Protein AF-A0A9C8HZ16-F1 (afdb_monomer_lite)

pLDDT: mean 93.54, std 5.43, range [61.5, 98.75]

Structure (mmCIF, N/CA/C/O backbone):
data_AF-A0A9C8HZ16-F1
#
_entry.id   AF-A0A9C8HZ16-F1
#
loop_
_atom_site.group_PDB
_atom_site.id
_atom_site.type_symbol
_atom_site.label_atom_id
_atom_site.label_alt_id
_atom_site.label_comp_id
_atom_site.label_asym_id
_atom_site.label_entity_id
_atom_site.label_seq_id
_atom_site.pdbx_PDB_ins_code
_atom_site.Cartn_x
_atom_site.Cartn_y
_atom_site.Cartn_z
_atom_site.occupancy
_atom_site.B_iso_or_equiv
_atom_site.auth_seq_id
_atom_site.auth_comp_id
_atom_site.auth_asym_id
_atom_site.auth_atom_id
_atom_site.pdbx_PDB_model_num
ATOM 1 N N . MET A 1 1 ? -1.186 -24.139 20.613 1.00 67.38 1 MET A N 1
ATOM 2 C CA . MET A 1 1 ? -1.989 -24.343 19.382 1.00 67.38 1 MET A CA 1
ATOM 3 C C . MET A 1 1 ? -2.450 -23.036 18.719 1.00 67.38 1 MET A C 1
ATOM 5 O O . MET A 1 1 ? -2.099 -22.824 17.569 1.00 67.38 1 MET A O 1
ATOM 9 N N . LYS A 1 2 ? -3.156 -22.120 19.411 1.00 81.44 2 LYS A N 1
ATOM 10 C CA . LYS A 1 2 ? -3.674 -20.864 18.806 1.00 81.44 2 LYS A CA 1
ATOM 11 C C . LYS A 1 2 ? -2.600 -19.937 18.205 1.00 81.44 2 LYS A C 1
ATOM 13 O O . LYS A 1 2 ? -2.821 -19.368 17.145 1.00 81.44 2 LYS A O 1
ATOM 18 N N . ILE A 1 3 ? -1.439 -19.808 18.854 1.00 84.88 3 ILE A N 1
ATOM 19 C CA . ILE A 1 3 ? -0.322 -18.979 18.355 1.00 84.88 3 ILE A CA 1
ATOM 20 C C . ILE A 1 3 ? 0.262 -19.560 17.062 1.00 84.88 3 ILE A C 1
ATOM 22 O O . ILE A 1 3 ? 0.444 -18.833 16.094 1.00 84.88 3 ILE A O 1
ATOM 26 N N . PHE A 1 4 ? 0.497 -20.873 17.029 1.00 85.56 4 PHE A N 1
ATOM 27 C CA . PHE A 1 4 ? 1.044 -21.562 15.859 1.00 85.56 4 PHE A CA 1
ATOM 28 C C . PHE A 1 4 ? 0.125 -21.436 14.635 1.00 85.56 4 PHE A C 1
ATOM 30 O O . PHE A 1 4 ? 0.579 -21.045 13.564 1.00 85.56 4 PHE A O 1
ATOM 37 N N . LEU A 1 5 ? -1.183 -21.662 14.816 1.00 89.44 5 LEU A N 1
ATOM 38 C CA . LEU A 1 5 ? -2.181 -21.475 13.756 1.00 89.44 5 LEU A CA 1
ATOM 39 C C . LEU A 1 5 ? -2.217 -20.030 13.241 1.00 89.44 5 LEU A C 1
ATOM 41 O O . LEU A 1 5 ? -2.334 -19.811 12.039 1.00 89.44 5 LEU A O 1
ATOM 45 N N . ARG A 1 6 ? -2.071 -19.043 14.135 1.00 91.25 6 ARG A N 1
ATOM 46 C CA . ARG A 1 6 ? -2.022 -17.627 13.751 1.00 91.25 6 ARG A CA 1
ATOM 47 C C . ARG A 1 6 ? -0.793 -17.308 12.905 1.00 91.25 6 ARG A C 1
ATOM 49 O O . ARG A 1 6 ? -0.931 -16.662 11.876 1.00 91.25 6 ARG A O 1
ATOM 56 N N . ILE A 1 7 ? 0.386 -17.781 13.311 1.00 93.38 7 ILE A N 1
ATOM 57 C CA . ILE A 1 7 ? 1.629 -17.579 12.552 1.00 93.38 7 ILE A CA 1
ATOM 58 C C . ILE A 1 7 ? 1.494 -18.189 11.156 1.00 93.38 7 ILE A C 1
ATOM 60 O O . ILE A 1 7 ? 1.768 -17.512 10.171 1.00 93.38 7 ILE A O 1
ATOM 64 N N . PHE A 1 8 ? 1.014 -19.431 11.061 1.00 95.31 8 PHE A N 1
ATOM 65 C CA . PHE A 1 8 ? 0.814 -20.093 9.773 1.00 95.31 8 PHE A CA 1
ATOM 66 C C . PHE A 1 8 ? -0.183 -19.338 8.882 1.00 95.31 8 PHE A C 1
ATOM 68 O O . PHE A 1 8 ? 0.098 -19.091 7.712 1.00 95.31 8 PHE A O 1
ATOM 75 N N . SER A 1 9 ? -1.313 -18.900 9.446 1.00 96.38 9 SER A N 1
ATOM 76 C CA . SER A 1 9 ? -2.299 -18.085 8.729 1.00 96.38 9 SER A CA 1
ATOM 77 C C . SER A 1 9 ? -1.698 -16.773 8.220 1.00 96.38 9 SER A C 1
ATOM 79 O O . SER A 1 9 ? -1.911 -16.406 7.070 1.00 96.38 9 SER A O 1
ATOM 81 N N . ASN A 1 10 ? -0.931 -16.066 9.050 1.00 97.56 10 ASN A N 1
ATOM 82 C CA . ASN A 1 10 ? -0.332 -14.784 8.678 1.00 97.56 10 ASN A CA 1
ATOM 83 C C . ASN A 1 10 ? 0.763 -14.950 7.619 1.00 97.56 10 ASN A C 1
ATOM 85 O O . ASN A 1 10 ? 0.868 -14.119 6.719 1.00 97.56 10 ASN A O 1
ATOM 89 N N . LEU A 1 11 ? 1.537 -16.038 7.686 1.00 98.00 11 LEU A N 1
ATOM 90 C CA . LEU A 1 11 ? 2.470 -16.418 6.628 1.00 98.00 11 LEU A CA 1
ATOM 91 C C . LEU A 1 11 ? 1.725 -16.647 5.313 1.00 98.00 11 LEU A C 1
ATOM 93 O O . LEU A 1 11 ? 2.071 -16.026 4.315 1.00 98.00 11 LEU A O 1
ATOM 97 N N . ALA A 1 12 ? 0.673 -17.469 5.315 1.00 98.25 12 ALA A N 1
ATOM 98 C CA . ALA A 1 12 ? -0.116 -17.740 4.116 1.00 98.25 12 ALA A CA 1
ATOM 99 C C . ALA A 1 12 ? -0.708 -16.456 3.510 1.00 98.25 12 ALA A C 1
ATOM 101 O O . ALA A 1 12 ? -0.647 -16.266 2.299 1.00 98.25 12 ALA A O 1
ATOM 102 N N . LEU A 1 13 ? -1.213 -15.544 4.345 1.00 98.44 13 LEU A N 1
ATOM 103 C CA . LEU A 1 13 ? -1.738 -14.249 3.909 1.00 98.44 13 LEU A CA 1
ATOM 104 C C . LEU A 1 13 ? -0.651 -13.334 3.318 1.00 98.44 13 LEU A C 1
ATOM 106 O O . LEU A 1 13 ? -0.881 -12.716 2.281 1.00 98.44 13 LEU A O 1
ATOM 110 N N . ALA A 1 14 ? 0.534 -13.262 3.932 1.00 98.44 14 ALA A N 1
ATOM 111 C CA . ALA A 1 14 ? 1.659 -12.485 3.403 1.00 98.44 14 ALA A CA 1
ATOM 112 C C . ALA A 1 14 ? 2.169 -13.048 2.063 1.00 98.44 14 ALA A C 1
ATOM 114 O O . ALA A 1 14 ? 2.401 -12.296 1.117 1.00 98.44 14 ALA A O 1
ATOM 115 N N . LEU A 1 15 ? 2.279 -14.377 1.950 1.00 98.44 15 LEU A N 1
ATOM 116 C CA . LEU A 1 15 ? 2.627 -15.051 0.696 1.00 98.44 15 LEU A CA 1
ATOM 117 C C . LEU A 1 15 ? 1.571 -14.783 -0.386 1.00 98.44 15 LEU A C 1
ATOM 119 O O . LEU A 1 15 ? 1.924 -14.414 -1.503 1.00 98.44 15 LEU A O 1
ATOM 123 N N . ALA A 1 16 ? 0.282 -14.912 -0.051 1.00 98.38 16 ALA A N 1
ATOM 124 C CA . ALA A 1 16 ? -0.819 -14.639 -0.972 1.00 98.38 16 ALA A CA 1
ATOM 125 C C . ALA A 1 16 ? -0.792 -13.189 -1.474 1.00 98.38 16 ALA A C 1
ATOM 127 O O . ALA A 1 16 ? -0.890 -12.962 -2.674 1.00 98.38 16 ALA A O 1
ATOM 128 N N . SER A 1 17 ? -0.580 -12.222 -0.578 1.00 98.44 17 SER A N 1
ATOM 129 C CA . SER A 1 17 ? -0.394 -10.810 -0.926 1.00 98.44 17 SER A CA 1
ATOM 130 C C . SER A 1 17 ? 0.761 -10.620 -1.917 1.00 98.44 17 SER A C 1
ATOM 132 O O . SER A 1 17 ? 0.589 -9.965 -2.941 1.00 98.44 17 SER A O 1
ATOM 134 N N . GLY A 1 18 ? 1.931 -11.208 -1.642 1.00 98.06 18 GLY A N 1
ATOM 135 C CA . GLY A 1 18 ? 3.111 -11.099 -2.509 1.00 98.06 18 GLY A CA 1
ATOM 136 C C . GLY A 1 18 ? 2.882 -11.691 -3.901 1.00 98.06 18 GLY A C 1
ATOM 137 O O . GLY A 1 18 ? 3.248 -11.082 -4.904 1.00 98.06 18 GLY A O 1
ATOM 138 N N . LEU A 1 19 ? 2.209 -12.842 -3.970 1.00 97.75 19 LEU A N 1
ATOM 139 C CA . LEU A 1 19 ? 1.822 -13.459 -5.237 1.00 97.75 19 LEU A CA 1
ATOM 140 C C . LEU A 1 19 ? 0.799 -12.601 -5.989 1.00 97.75 19 LEU A C 1
ATOM 142 O O . LEU A 1 19 ? 0.964 -12.383 -7.181 1.00 97.75 19 LEU A O 1
ATOM 146 N N . MET A 1 20 ? -0.225 -12.067 -5.318 1.00 97.69 20 MET A N 1
ATOM 147 C CA . MET A 1 20 ? -1.212 -11.183 -5.954 1.00 97.69 20 MET A CA 1
ATOM 148 C C . MET A 1 20 ? -0.560 -9.946 -6.576 1.00 97.69 20 MET A C 1
ATOM 150 O O . MET A 1 20 ? -0.975 -9.544 -7.661 1.00 97.69 20 MET A O 1
ATOM 154 N N . PHE A 1 21 ? 0.469 -9.373 -5.934 1.00 97.00 21 PHE A N 1
ATOM 155 C CA . PHE A 1 21 ? 1.276 -8.335 -6.575 1.00 97.00 21 PHE A CA 1
ATOM 156 C C . PHE A 1 21 ? 1.888 -8.855 -7.869 1.00 97.00 21 PHE A C 1
ATOM 158 O O . PHE A 1 21 ? 1.582 -8.300 -8.913 1.00 97.00 21 PHE A O 1
ATOM 165 N N . GLU A 1 22 ? 2.663 -9.940 -7.831 1.00 95.75 22 GLU A N 1
ATOM 166 C CA . GLU A 1 22 ? 3.330 -10.484 -9.023 1.00 95.75 22 GLU A CA 1
ATOM 167 C C . GLU A 1 22 ? 2.358 -10.792 -10.173 1.00 95.75 22 GLU A C 1
ATOM 169 O O . GLU A 1 22 ? 2.592 -10.404 -11.316 1.00 95.75 22 GLU A O 1
ATOM 174 N N . TYR A 1 23 ? 1.220 -11.427 -9.882 1.00 95.56 23 TYR A N 1
ATOM 175 C CA . TYR A 1 23 ? 0.218 -11.754 -10.900 1.00 95.56 23 TYR A CA 1
ATOM 176 C C . TYR A 1 23 ? -0.431 -10.514 -11.535 1.00 95.56 23 TYR A C 1
ATOM 178 O O . TYR A 1 23 ? -0.946 -10.603 -12.653 1.00 95.56 23 TYR A O 1
ATOM 186 N N . ALA A 1 24 ? -0.389 -9.354 -10.872 1.00 95.19 24 ALA A N 1
ATOM 187 C CA . ALA A 1 24 ? -0.857 -8.102 -11.455 1.00 95.19 24 ALA A CA 1
ATOM 188 C C . ALA A 1 24 ? 0.085 -7.553 -12.544 1.00 95.19 24 ALA A C 1
ATOM 190 O O . ALA A 1 24 ? -0.360 -6.762 -13.377 1.00 95.19 24 ALA A O 1
ATOM 191 N N . PHE A 1 25 ? 1.354 -7.977 -12.571 1.00 92.62 25 PHE A N 1
ATOM 192 C CA . PHE A 1 25 ? 2.357 -7.531 -13.541 1.00 92.62 25 PHE A CA 1
ATOM 193 C C . PHE A 1 25 ? 2.507 -8.498 -14.728 1.00 92.62 25 PHE A C 1
ATOM 195 O O . PHE A 1 25 ? 1.907 -9.574 -14.801 1.00 92.62 25 PHE A O 1
ATOM 202 N N . VAL A 1 26 ? 3.297 -8.076 -15.718 1.00 84.38 26 VAL A N 1
ATOM 203 C CA . VAL A 1 26 ? 3.713 -8.902 -16.863 1.00 84.38 26 VAL A CA 1
ATOM 204 C C . VAL A 1 26 ? 4.549 -10.086 -16.353 1.00 84.38 26 VAL A C 1
ATOM 206 O O . VAL A 1 26 ? 5.406 -9.864 -15.501 1.00 84.38 26 VAL A O 1
ATOM 209 N N . PRO A 1 27 ? 4.353 -11.316 -16.875 1.00 83.19 27 PRO A N 1
ATOM 210 C CA . PRO A 1 27 ? 3.553 -11.675 -18.056 1.00 83.19 27 PRO A CA 1
ATOM 211 C C . PRO A 1 27 ? 2.066 -11.956 -17.797 1.00 83.19 27 PRO A C 1
ATOM 213 O O . PRO A 1 27 ? 1.300 -12.018 -18.754 1.00 83.19 27 PRO A O 1
ATOM 216 N N . ASN A 1 28 ? 1.644 -12.102 -16.541 1.00 85.31 28 ASN A N 1
ATOM 217 C CA . ASN A 1 28 ? 0.292 -12.551 -16.195 1.00 85.31 28 ASN A CA 1
ATOM 218 C C . ASN A 1 28 ? -0.793 -11.512 -16.520 1.00 85.31 28 ASN A C 1
ATOM 220 O O . ASN A 1 28 ? -1.888 -11.877 -16.946 1.00 85.31 28 ASN A O 1
ATOM 224 N N . LYS A 1 29 ? -0.485 -10.217 -16.340 1.00 84.81 29 LYS A N 1
ATOM 225 C CA . LYS A 1 29 ? -1.353 -9.071 -16.686 1.00 84.81 29 LYS A CA 1
ATOM 226 C C . LYS A 1 29 ? -2.740 -9.107 -16.025 1.00 84.81 29 LYS A C 1
ATOM 228 O O . LYS A 1 29 ? -3.693 -8.494 -16.518 1.00 84.81 29 LYS A O 1
ATOM 233 N N . LEU A 1 30 ? -2.873 -9.778 -14.879 1.00 92.31 30 LEU A N 1
ATOM 234 C CA . LEU A 1 30 ? -4.116 -9.849 -14.107 1.00 92.31 30 LEU A CA 1
ATOM 235 C C . LEU A 1 30 ? -4.251 -8.599 -13.227 1.00 92.31 30 LEU A C 1
ATOM 237 O O . LEU A 1 30 ? -4.286 -8.671 -12.000 1.00 92.31 30 LEU A O 1
ATOM 241 N N . PHE A 1 31 ? -4.311 -7.435 -13.883 1.00 92.44 31 PHE A N 1
ATOM 242 C CA . PHE A 1 31 ? -4.220 -6.105 -13.271 1.00 92.44 31 PHE A CA 1
ATOM 243 C C . PHE A 1 31 ? -5.176 -5.906 -12.088 1.00 92.44 31 PHE A C 1
ATOM 245 O O . PHE A 1 31 ? -4.860 -5.178 -11.154 1.00 92.44 31 PHE A O 1
ATOM 252 N N . PHE A 1 32 ? -6.339 -6.568 -12.099 1.00 93.31 32 PHE A N 1
ATOM 253 C CA . PHE A 1 32 ? -7.332 -6.467 -11.034 1.00 93.31 32 PHE A CA 1
ATOM 254 C C . PHE A 1 32 ? -6.773 -6.875 -9.666 1.00 93.31 32 PHE A C 1
ATOM 256 O O . PHE A 1 32 ? -7.210 -6.319 -8.660 1.00 93.31 32 PHE A O 1
ATOM 263 N N . PHE A 1 33 ? -5.786 -7.780 -9.604 1.00 96.31 33 PHE A N 1
ATOM 264 C CA . PHE A 1 33 ? -5.179 -8.191 -8.339 1.00 96.31 33 PHE A CA 1
ATOM 265 C C . PHE A 1 33 ? -4.526 -7.034 -7.587 1.00 96.31 33 PHE A C 1
ATOM 267 O O . PHE A 1 33 ? -4.541 -7.053 -6.358 1.00 96.31 33 PHE A O 1
ATOM 274 N N . ILE A 1 34 ? -4.043 -5.989 -8.272 1.00 96.88 34 ILE A N 1
ATOM 275 C CA . ILE A 1 34 ? -3.400 -4.848 -7.605 1.00 96.88 34 ILE A CA 1
ATOM 276 C C . ILE A 1 34 ? -4.352 -4.114 -6.649 1.00 96.88 34 ILE A C 1
ATOM 278 O O . ILE A 1 34 ? -3.925 -3.566 -5.634 1.00 96.88 34 ILE A O 1
ATOM 282 N N . PHE A 1 35 ? -5.661 -4.161 -6.919 1.00 97.25 35 PHE A N 1
ATOM 283 C CA . PHE A 1 35 ? -6.694 -3.554 -6.077 1.00 97.25 35 PHE A CA 1
ATOM 284 C C . PHE A 1 35 ? -7.032 -4.380 -4.828 1.00 97.25 35 PHE A C 1
ATOM 286 O O . PHE A 1 35 ? -7.722 -3.879 -3.941 1.00 97.25 35 PHE A O 1
ATOM 293 N N . PHE A 1 36 ? -6.535 -5.616 -4.740 1.00 96.69 36 PHE A N 1
ATOM 294 C CA . PHE A 1 36 ? -6.764 -6.526 -3.614 1.00 96.69 36 PHE A CA 1
ATOM 295 C C . PHE A 1 36 ? -5.470 -6.995 -2.941 1.00 96.69 36 PHE A C 1
ATOM 297 O O . PHE A 1 36 ? -5.534 -7.568 -1.855 1.00 96.69 36 PHE A O 1
ATOM 304 N N . ALA A 1 37 ? -4.308 -6.772 -3.557 1.00 97.62 37 ALA A N 1
ATOM 305 C CA . ALA A 1 37 ? -3.043 -7.358 -3.137 1.00 97.62 37 ALA A CA 1
ATOM 306 C C . ALA A 1 37 ? -2.642 -6.980 -1.704 1.00 97.62 37 ALA A C 1
ATOM 308 O O . ALA A 1 37 ? -2.135 -7.833 -0.993 1.00 97.62 37 ALA A O 1
ATOM 309 N N . PHE A 1 38 ? -2.939 -5.770 -1.215 1.00 98.31 38 PHE A N 1
ATOM 310 C CA . PHE A 1 38 ? -2.645 -5.408 0.182 1.00 98.31 38 PHE A CA 1
ATOM 311 C C . PHE A 1 38 ? -3.620 -6.013 1.193 1.00 98.31 38 PHE A C 1
ATOM 313 O O . PHE A 1 38 ? -3.297 -6.071 2.380 1.00 98.31 38 PHE A O 1
ATOM 320 N N . VAL A 1 39 ? -4.819 -6.428 0.774 1.00 98.19 39 VAL A N 1
ATOM 321 C CA . VAL A 1 39 ? -5.881 -6.854 1.697 1.00 98.19 39 VAL A CA 1
ATOM 322 C C . VAL A 1 39 ? -5.445 -8.058 2.549 1.00 98.19 39 VAL A C 1
ATOM 324 O O . VAL A 1 39 ? -5.569 -7.962 3.773 1.00 98.19 39 VAL A O 1
ATOM 327 N N . PRO A 1 40 ? -4.867 -9.145 1.991 1.00 98.31 40 PRO A N 1
ATOM 328 C CA . PRO A 1 40 ? -4.346 -10.244 2.802 1.00 98.31 40 PRO A CA 1
ATOM 329 C C . PRO A 1 40 ? -3.248 -9.798 3.775 1.00 98.31 40 PRO A C 1
ATOM 331 O O . PRO A 1 40 ? -3.285 -10.183 4.942 1.00 98.31 40 PRO A O 1
ATOM 334 N N . LEU A 1 41 ? -2.313 -8.937 3.350 1.00 98.56 41 LEU A N 1
ATOM 335 C CA . LEU A 1 41 ? -1.264 -8.416 4.233 1.00 98.56 41 LEU A CA 1
ATOM 336 C C . LEU A 1 41 ? -1.853 -7.613 5.403 1.00 98.56 41 LEU A C 1
ATOM 338 O O . LEU A 1 41 ? -1.414 -7.786 6.538 1.00 98.56 41 LEU A O 1
ATOM 342 N N . LEU A 1 42 ? -2.867 -6.777 5.161 1.00 98.00 42 LEU A N 1
ATOM 343 C CA . LEU A 1 42 ? -3.551 -6.022 6.216 1.00 98.00 42 LEU A CA 1
ATOM 344 C C . LEU A 1 42 ? -4.174 -6.958 7.267 1.00 98.00 42 LEU A C 1
ATOM 346 O O . LEU A 1 42 ? -4.009 -6.718 8.466 1.00 98.00 42 LEU A O 1
ATOM 350 N N . PHE A 1 43 ? -4.791 -8.066 6.838 1.00 97.94 43 PHE A N 1
ATOM 351 C CA . PHE A 1 43 ? -5.267 -9.127 7.737 1.00 97.94 43 PHE A CA 1
ATOM 352 C C . PHE A 1 43 ? -4.135 -9.900 8.431 1.00 97.94 43 PHE A C 1
ATOM 354 O O . PHE A 1 43 ? -4.287 -10.316 9.576 1.00 97.94 43 PHE A O 1
ATOM 361 N N . ALA A 1 44 ? -2.982 -10.084 7.786 1.00 97.81 44 ALA A N 1
ATOM 362 C CA . ALA A 1 44 ? -1.838 -10.753 8.408 1.00 97.81 44 ALA A CA 1
ATOM 363 C C . ALA A 1 44 ? -1.269 -9.934 9.578 1.00 97.81 44 ALA A C 1
ATOM 365 O O . ALA A 1 44 ? -0.800 -10.489 10.573 1.00 97.81 44 ALA A O 1
ATOM 366 N N . ILE A 1 45 ? -1.304 -8.601 9.469 1.00 97.44 45 ILE A N 1
ATOM 367 C CA . ILE A 1 45 ? -0.672 -7.709 10.445 1.00 97.44 45 ILE A CA 1
ATOM 368 C C . ILE A 1 45 ? -1.636 -7.156 11.500 1.00 97.44 45 ILE A C 1
ATOM 370 O O . ILE A 1 45 ? -1.166 -6.725 12.549 1.00 97.44 45 ILE A O 1
ATOM 374 N N . GLU A 1 46 ? -2.959 -7.164 11.295 1.00 94.06 46 GLU A N 1
ATOM 375 C CA . GLU A 1 46 ? -3.937 -6.434 12.136 1.00 94.06 46 GLU A CA 1
ATOM 376 C C . GLU A 1 46 ? -3.823 -6.661 13.655 1.00 94.06 46 GLU A C 1
ATOM 378 O O . GLU A 1 46 ? -4.118 -5.762 14.443 1.00 94.06 46 GLU A O 1
ATOM 383 N N . LYS A 1 47 ? -3.372 -7.843 14.083 1.00 93.31 47 LYS A N 1
ATOM 384 C CA . LYS A 1 47 ? -3.236 -8.238 15.497 1.00 93.31 47 LYS A CA 1
ATOM 385 C C . LYS A 1 47 ? -1.783 -8.429 15.929 1.00 93.31 47 LYS A C 1
ATOM 387 O O . LYS A 1 47 ? -1.514 -8.926 17.022 1.00 93.31 47 LYS A O 1
ATOM 392 N N . GLU A 1 48 ? -0.843 -8.046 15.077 1.00 95.50 48 GLU A N 1
ATOM 393 C CA . GLU A 1 48 ? 0.583 -8.247 15.289 1.00 95.50 48 GLU A CA 1
ATOM 394 C C . GLU A 1 48 ? 1.261 -7.017 15.899 1.00 95.50 48 GLU A C 1
ATOM 396 O O . GLU A 1 48 ? 0.769 -5.883 15.821 1.00 95.50 48 GLU A O 1
ATOM 401 N N . LYS A 1 49 ? 2.415 -7.247 16.534 1.00 96.44 49 LYS A N 1
ATOM 402 C CA . LYS A 1 49 ? 3.306 -6.171 16.988 1.00 96.44 49 LYS A CA 1
ATOM 403 C C . LYS A 1 49 ? 3.992 -5.521 15.773 1.00 96.44 49 LYS A C 1
ATOM 405 O O . LYS A 1 49 ? 4.163 -6.201 14.761 1.00 96.44 49 LYS A O 1
ATOM 410 N N . PRO A 1 50 ? 4.448 -4.256 15.861 1.00 97.50 50 PRO A N 1
ATOM 411 C CA . PRO A 1 50 ? 5.078 -3.567 14.730 1.00 97.50 50 PRO A CA 1
ATOM 412 C C . PRO A 1 50 ? 6.245 -4.332 14.091 1.00 97.50 50 PRO A C 1
ATOM 414 O O . PRO A 1 50 ? 6.327 -4.399 12.870 1.00 97.50 50 PRO A O 1
ATOM 417 N N . LEU A 1 51 ? 7.096 -4.984 14.892 1.00 97.25 51 LEU A N 1
ATOM 418 C CA . LEU A 1 51 ? 8.225 -5.765 14.375 1.00 97.25 51 LEU A CA 1
ATOM 419 C C . LEU A 1 51 ? 7.789 -7.065 13.672 1.00 97.25 51 LEU A C 1
ATOM 421 O O . LEU A 1 51 ? 8.357 -7.440 12.652 1.00 97.25 51 LEU A O 1
ATOM 425 N N . SER A 1 52 ? 6.745 -7.733 14.165 1.00 97.50 52 SER A N 1
ATOM 426 C CA . SER A 1 52 ? 6.160 -8.886 13.467 1.00 97.50 52 SER A CA 1
ATOM 427 C C . SER A 1 52 ? 5.525 -8.460 12.142 1.00 97.50 52 SER A C 1
ATOM 429 O O . SER A 1 52 ? 5.660 -9.145 11.135 1.00 97.50 52 SER A O 1
ATOM 431 N N . ALA A 1 53 ? 4.861 -7.303 12.116 1.00 98.25 53 ALA A N 1
ATOM 432 C CA . ALA A 1 53 ? 4.297 -6.755 10.889 1.00 98.25 53 ALA A CA 1
ATOM 433 C C . ALA A 1 53 ? 5.364 -6.335 9.881 1.00 98.25 53 ALA A C 1
ATOM 435 O O . ALA A 1 53 ? 5.169 -6.567 8.691 1.00 98.25 53 ALA A O 1
ATOM 436 N N . PHE A 1 54 ? 6.500 -5.805 10.349 1.00 98.69 54 PHE A N 1
ATOM 437 C CA . PHE A 1 54 ? 7.670 -5.599 9.501 1.00 98.69 54 PHE A CA 1
ATOM 438 C C . PHE A 1 54 ? 8.056 -6.887 8.781 1.00 98.69 54 PHE A C 1
ATOM 440 O O . PHE A 1 54 ? 8.212 -6.876 7.566 1.00 98.69 54 PHE A O 1
ATOM 447 N N . PHE A 1 55 ? 8.151 -8.002 9.507 1.00 98.62 55 PHE A N 1
ATOM 448 C CA . PHE A 1 55 ? 8.505 -9.287 8.913 1.00 98.62 55 PHE A CA 1
ATOM 449 C C . PHE A 1 55 ? 7.491 -9.746 7.854 1.00 98.62 55 PHE A C 1
ATOM 451 O O . PHE A 1 55 ? 7.895 -10.105 6.752 1.00 98.62 55 PHE A O 1
ATOM 458 N N . TYR A 1 56 ? 6.183 -9.692 8.132 1.00 98.69 56 TYR A N 1
ATOM 459 C CA . TYR A 1 56 ? 5.162 -10.094 7.150 1.00 98.69 56 TYR A CA 1
ATOM 460 C C . TYR A 1 56 ? 5.109 -9.164 5.927 1.00 98.69 56 TYR A C 1
ATOM 462 O O . TYR A 1 56 ? 4.928 -9.631 4.801 1.00 98.69 56 TYR A O 1
ATOM 470 N N . GLY A 1 57 ? 5.310 -7.857 6.124 1.00 98.62 57 GLY A N 1
ATOM 471 C CA . GLY A 1 57 ? 5.435 -6.898 5.026 1.00 98.62 57 GLY A CA 1
ATOM 472 C C . GLY A 1 57 ? 6.686 -7.148 4.190 1.00 98.62 57 GLY A C 1
ATOM 473 O O . GLY A 1 57 ? 6.613 -7.204 2.967 1.00 98.62 57 GLY A O 1
ATOM 474 N N . TRP A 1 58 ? 7.824 -7.379 4.840 1.00 98.69 58 TRP A N 1
ATOM 475 C CA . TRP A 1 58 ? 9.072 -7.713 4.165 1.00 98.69 58 TRP A CA 1
ATOM 476 C C . TRP A 1 58 ? 8.942 -9.017 3.374 1.00 98.69 58 TRP A C 1
ATOM 478 O O . TRP A 1 58 ? 9.322 -9.054 2.211 1.00 98.69 58 TRP A O 1
ATOM 488 N N . LEU A 1 59 ? 8.323 -10.052 3.948 1.00 98.75 59 LEU A N 1
ATOM 489 C CA . LEU A 1 59 ? 8.062 -11.316 3.258 1.00 98.75 59 LEU A CA 1
ATOM 490 C C . LEU A 1 59 ? 7.171 -11.113 2.026 1.00 98.75 59 LEU A C 1
ATOM 492 O O . LEU A 1 59 ? 7.457 -11.667 0.970 1.00 98.75 59 LEU A O 1
ATOM 496 N N . THR A 1 60 ? 6.130 -10.285 2.140 1.00 98.69 60 THR A N 1
ATOM 497 C CA . THR A 1 60 ? 5.267 -9.909 1.008 1.00 98.69 60 THR A CA 1
ATOM 498 C C . THR A 1 60 ? 6.084 -9.278 -0.120 1.00 98.69 60 THR A C 1
ATOM 500 O O . THR A 1 60 ? 5.988 -9.709 -1.267 1.00 98.69 60 THR A O 1
ATOM 503 N N . GLY A 1 61 ? 6.916 -8.283 0.211 1.00 97.94 61 GLY A N 1
ATOM 504 C CA . GLY A 1 61 ? 7.792 -7.625 -0.757 1.00 97.94 61 GLY A CA 1
ATOM 505 C C . GLY A 1 61 ? 8.820 -8.584 -1.357 1.00 97.94 61 GLY A C 1
ATOM 506 O O . GLY A 1 61 ? 9.041 -8.565 -2.561 1.00 97.94 61 GLY A O 1
ATOM 507 N N . PHE A 1 62 ? 9.412 -9.461 -0.547 1.00 98.25 62 PHE A N 1
ATOM 508 C CA . PHE A 1 62 ? 10.371 -10.468 -0.997 1.00 98.25 62 PHE A CA 1
ATOM 509 C C . PHE A 1 62 ? 9.745 -11.423 -2.017 1.00 98.25 62 PHE A C 1
ATOM 511 O O . PHE A 1 62 ? 10.314 -11.623 -3.086 1.00 98.25 62 PHE A O 1
ATOM 518 N N . VAL A 1 63 ? 8.561 -11.966 -1.713 1.00 98.31 63 VAL A N 1
ATOM 519 C CA . VAL A 1 63 ? 7.816 -12.850 -2.621 1.00 98.31 63 VAL A CA 1
ATOM 520 C C . VAL A 1 63 ? 7.473 -12.132 -3.914 1.00 98.31 63 VAL A C 1
ATOM 522 O O . VAL A 1 63 ? 7.659 -12.703 -4.976 1.00 98.31 63 VAL A O 1
ATOM 525 N N . PHE A 1 64 ? 7.013 -10.885 -3.851 1.00 97.56 64 PHE A N 1
ATOM 526 C CA . PHE A 1 64 ? 6.743 -10.122 -5.063 1.00 97.56 64 PHE A CA 1
ATOM 527 C C . PHE A 1 64 ? 8.021 -9.940 -5.900 1.00 97.56 64 PHE A C 1
ATOM 529 O O . PHE A 1 64 ? 8.091 -10.361 -7.053 1.00 97.56 64 PHE A O 1
ATOM 536 N N . PHE A 1 65 ? 9.070 -9.363 -5.313 1.00 96.25 65 PHE A N 1
ATOM 537 C CA . PHE A 1 65 ? 10.243 -8.947 -6.073 1.00 96.25 65 PHE A CA 1
ATOM 538 C C . PHE A 1 65 ? 11.141 -10.096 -6.535 1.00 96.25 65 PHE A C 1
ATOM 540 O O . PHE A 1 65 ? 11.829 -9.927 -7.541 1.00 96.25 65 PHE A O 1
ATOM 547 N N . ILE A 1 66 ? 11.146 -11.255 -5.863 1.00 96.31 66 ILE A N 1
ATOM 548 C CA . ILE A 1 66 ? 11.942 -12.402 -6.326 1.00 96.31 66 ILE A CA 1
ATOM 549 C C . ILE A 1 66 ? 11.454 -12.926 -7.679 1.00 96.31 66 ILE A C 1
ATOM 551 O O . ILE A 1 66 ? 12.279 -13.296 -8.512 1.00 96.31 66 ILE A O 1
ATOM 555 N N . PHE A 1 67 ? 10.140 -12.908 -7.917 1.00 95.38 67 PHE A N 1
ATOM 556 C CA . PHE A 1 67 ? 9.562 -13.265 -9.211 1.00 95.38 67 PHE A CA 1
ATOM 557 C C . PHE A 1 67 ? 9.664 -12.093 -10.188 1.00 95.38 67 PHE A C 1
ATOM 559 O O . PHE A 1 67 ? 10.222 -12.256 -11.274 1.00 95.38 67 PHE A O 1
ATOM 566 N N . HIS A 1 68 ? 9.267 -10.893 -9.755 1.00 94.75 68 HIS A N 1
ATOM 567 C CA . HIS A 1 68 ? 9.239 -9.704 -10.606 1.00 94.75 68 HIS A CA 1
ATOM 568 C C . HIS A 1 68 ? 10.606 -9.356 -11.220 1.00 94.75 68 HIS A C 1
ATOM 570 O O . HIS A 1 68 ? 10.699 -8.902 -12.361 1.00 94.75 68 HIS A O 1
ATOM 576 N N . TYR A 1 69 ? 11.692 -9.579 -10.473 1.00 94.25 69 TYR A N 1
ATOM 577 C CA . TYR A 1 69 ? 13.063 -9.303 -10.909 1.00 94.25 69 TYR A CA 1
ATOM 578 C C . TYR A 1 69 ? 13.858 -10.543 -11.299 1.00 94.25 69 TYR A C 1
ATOM 580 O O . TYR A 1 69 ? 15.055 -10.433 -11.565 1.00 94.25 69 TYR A O 1
ATOM 588 N N . TYR A 1 70 ? 13.217 -11.709 -11.405 1.00 93.88 70 TYR A N 1
ATOM 589 C CA . TYR A 1 70 ? 13.898 -12.939 -11.804 1.00 93.88 70 TYR A CA 1
ATOM 590 C C . TYR A 1 70 ? 14.638 -12.789 -13.142 1.00 93.88 70 TYR A C 1
ATOM 592 O O . TYR A 1 70 ? 15.763 -13.264 -13.293 1.00 93.88 70 TYR A O 1
ATOM 600 N N . TRP A 1 71 ? 14.060 -12.057 -14.096 1.00 93.38 71 TRP A N 1
ATOM 601 C CA . TRP A 1 71 ? 14.656 -11.836 -15.417 1.00 93.38 71 TRP A CA 1
ATOM 602 C C . TRP A 1 71 ? 16.021 -11.121 -15.364 1.00 93.38 71 TRP A C 1
ATOM 604 O O . TRP A 1 71 ? 16.886 -11.397 -16.199 1.00 93.38 71 TRP A O 1
ATOM 614 N N . LEU A 1 72 ? 16.270 -10.280 -14.349 1.00 93.94 72 LEU A N 1
ATOM 615 C CA . LEU A 1 72 ? 17.546 -9.570 -14.169 1.00 93.94 72 LEU A CA 1
ATOM 616 C C . LEU A 1 72 ? 18.714 -10.515 -13.869 1.00 93.94 72 LEU A C 1
ATOM 618 O O . LEU A 1 72 ? 19.874 -10.129 -14.017 1.00 93.94 72 LEU A O 1
ATOM 622 N N . THR A 1 73 ? 18.439 -11.762 -13.476 1.00 95.56 73 THR A N 1
ATOM 623 C CA . THR A 1 73 ? 19.489 -12.754 -13.203 1.00 95.56 73 THR A CA 1
ATOM 624 C C . THR A 1 73 ? 20.305 -13.087 -14.447 1.00 95.56 73 THR A C 1
ATOM 626 O O . THR A 1 73 ? 21.486 -13.403 -14.320 1.00 95.56 73 THR A O 1
ATOM 629 N N . THR A 1 74 ? 19.715 -12.941 -15.637 1.00 95.75 74 THR A N 1
ATOM 630 C CA . THR A 1 74 ? 20.400 -13.147 -16.922 1.00 95.75 74 THR A CA 1
ATOM 631 C C . THR A 1 74 ? 21.420 -12.050 -17.239 1.00 95.75 74 THR A C 1
ATOM 633 O O . THR A 1 74 ? 22.343 -12.289 -18.010 1.00 95.75 74 THR A O 1
ATOM 636 N N . ILE A 1 75 ? 21.288 -10.871 -16.619 1.00 94.56 75 ILE A N 1
ATOM 637 C CA . ILE A 1 75 ? 22.127 -9.693 -16.880 1.00 94.56 75 ILE A CA 1
ATOM 638 C C . ILE A 1 75 ? 23.138 -9.481 -15.748 1.00 94.56 75 ILE A C 1
ATOM 640 O O . ILE A 1 75 ? 24.324 -9.285 -15.997 1.00 94.56 75 ILE A O 1
ATOM 644 N N . TRP A 1 76 ? 22.680 -9.515 -14.493 1.00 93.19 76 TRP A N 1
ATOM 645 C CA . TRP A 1 76 ? 23.482 -9.143 -13.315 1.00 93.19 76 TRP A CA 1
ATOM 646 C C . TRP A 1 76 ? 23.848 -10.328 -12.413 1.00 93.19 76 TRP A C 1
ATOM 648 O O . TRP A 1 76 ? 24.590 -10.173 -11.442 1.00 93.19 76 TRP A O 1
ATOM 658 N N . GLY A 1 77 ? 23.348 -11.525 -12.727 1.00 95.81 77 GLY A N 1
ATOM 659 C CA . GLY A 1 77 ? 23.586 -12.737 -11.951 1.00 95.81 77 GLY A CA 1
ATOM 660 C C . GLY A 1 77 ? 22.729 -12.844 -10.684 1.00 95.81 77 GLY A C 1
ATOM 661 O O . GLY A 1 77 ? 22.255 -11.866 -10.105 1.00 95.81 77 GLY A O 1
ATOM 662 N N . MET A 1 78 ? 22.549 -14.081 -10.215 1.00 95.25 78 MET A N 1
ATOM 663 C CA . MET A 1 78 ? 21.653 -14.409 -9.097 1.00 95.25 78 MET A CA 1
ATOM 664 C C . MET A 1 78 ? 22.015 -13.697 -7.785 1.00 95.25 78 MET A C 1
ATOM 666 O O . MET A 1 78 ? 21.126 -13.242 -7.069 1.00 95.25 78 MET A O 1
ATOM 670 N N . LYS A 1 79 ? 23.313 -13.576 -7.466 1.00 95.44 79 LYS A N 1
ATOM 671 C CA . LYS A 1 79 ? 23.771 -12.949 -6.213 1.00 95.44 79 LYS A CA 1
ATOM 672 C C . LYS A 1 79 ? 23.346 -11.483 -6.122 1.00 95.44 79 LYS A C 1
ATOM 674 O O . LYS A 1 79 ? 22.856 -11.062 -5.079 1.00 95.44 79 LYS A O 1
ATOM 679 N N . PHE A 1 80 ? 23.506 -10.726 -7.208 1.00 93.94 80 PHE A N 1
ATOM 680 C CA . PHE A 1 80 ? 23.145 -9.311 -7.240 1.00 93.94 80 PHE A CA 1
ATOM 681 C C . PHE A 1 80 ? 21.631 -9.120 -7.125 1.00 93.94 80 PHE A C 1
ATOM 683 O O . PHE A 1 80 ? 21.169 -8.333 -6.302 1.00 93.94 80 PHE A O 1
ATOM 690 N N . VAL A 1 81 ? 20.852 -9.896 -7.887 1.00 94.50 81 VAL A N 1
ATOM 691 C CA . VAL A 1 81 ? 19.383 -9.838 -7.834 1.00 94.50 81 VAL A CA 1
ATOM 692 C C . VAL A 1 81 ? 18.860 -10.199 -6.447 1.00 94.50 81 VAL A C 1
ATOM 694 O O . VAL A 1 81 ? 17.967 -9.524 -5.947 1.00 94.50 81 VAL A O 1
ATOM 697 N N . LEU A 1 82 ? 19.437 -11.203 -5.781 1.00 96.06 82 LEU A N 1
ATOM 698 C CA . LEU A 1 82 ? 19.031 -11.550 -4.420 1.00 96.06 82 LEU A CA 1
ATOM 699 C C . LEU A 1 82 ? 19.266 -10.385 -3.448 1.00 96.06 82 LEU A C 1
ATOM 701 O O . LEU A 1 82 ? 18.370 -10.054 -2.679 1.00 96.06 82 LEU A O 1
ATOM 705 N N . ILE A 1 83 ? 20.429 -9.728 -3.508 1.00 95.12 83 ILE A N 1
ATOM 706 C CA . ILE A 1 83 ? 20.721 -8.547 -2.678 1.00 95.12 83 ILE A CA 1
ATOM 707 C C . ILE A 1 83 ? 19.716 -7.424 -2.969 1.00 95.12 83 ILE A C 1
ATOM 709 O O . ILE A 1 83 ? 19.165 -6.840 -2.035 1.00 95.12 83 ILE A O 1
ATOM 713 N N . LEU A 1 84 ? 19.433 -7.163 -4.248 1.00 93.38 84 LEU A N 1
ATOM 714 C CA . LEU A 1 84 ? 18.458 -6.163 -4.679 1.00 93.38 84 LEU A CA 1
ATOM 715 C C . LEU A 1 84 ? 17.059 -6.458 -4.121 1.00 93.38 84 LEU A C 1
ATOM 717 O O . LEU A 1 84 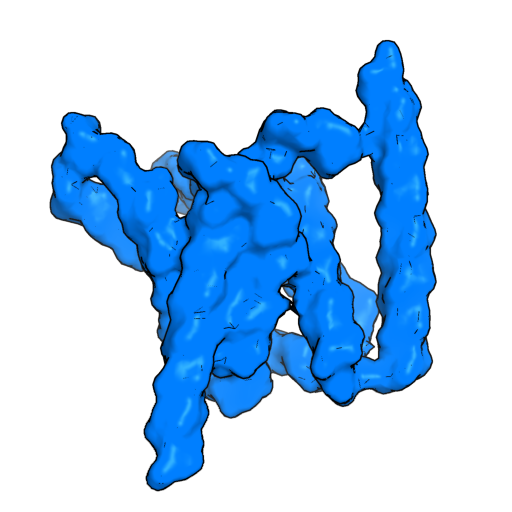? 16.428 -5.576 -3.547 1.00 93.38 84 LEU A O 1
ATOM 721 N N . VAL A 1 85 ? 16.583 -7.698 -4.239 1.00 95.62 85 VAL A N 1
ATOM 722 C CA . VAL A 1 85 ? 15.273 -8.131 -3.729 1.00 95.62 85 VAL A CA 1
ATOM 723 C C . VAL A 1 85 ? 15.203 -7.990 -2.210 1.00 95.62 85 VAL A C 1
ATOM 725 O O . VAL A 1 85 ? 14.239 -7.423 -1.699 1.00 95.62 85 VAL A O 1
ATOM 728 N N . LEU A 1 86 ? 16.230 -8.452 -1.486 1.00 95.69 86 LEU A N 1
ATOM 729 C CA . LEU A 1 86 ? 16.302 -8.336 -0.027 1.00 95.69 86 LEU A CA 1
ATOM 730 C C . LEU A 1 86 ? 16.238 -6.872 0.422 1.00 95.69 86 LEU A C 1
ATOM 732 O O . LEU A 1 86 ? 15.536 -6.570 1.386 1.00 95.69 86 LEU A O 1
ATOM 736 N N . TYR A 1 87 ? 16.928 -5.979 -0.293 1.00 93.31 87 TYR A N 1
ATOM 737 C CA . TYR A 1 87 ? 16.924 -4.537 -0.056 1.00 93.31 87 TYR A CA 1
ATOM 738 C C . TYR A 1 87 ? 15.561 -3.897 -0.360 1.00 93.31 87 TYR A C 1
ATOM 740 O O . TYR A 1 87 ? 14.993 -3.219 0.494 1.00 93.31 87 TYR A O 1
ATOM 748 N N . ILE A 1 88 ? 14.993 -4.132 -1.545 1.00 93.81 88 ILE A N 1
ATOM 749 C CA . ILE A 1 88 ? 13.732 -3.504 -1.966 1.00 93.81 88 ILE A CA 1
ATOM 750 C C . ILE A 1 88 ? 12.547 -4.016 -1.125 1.00 93.81 88 ILE A C 1
ATOM 752 O O . ILE A 1 88 ? 11.636 -3.255 -0.792 1.00 93.81 88 ILE A O 1
ATOM 756 N N . ALA A 1 89 ? 12.574 -5.276 -0.689 1.00 96.38 89 ALA A N 1
ATOM 757 C CA . ALA A 1 89 ? 11.566 -5.831 0.211 1.00 96.38 89 ALA A CA 1
ATOM 758 C C . ALA A 1 89 ? 11.488 -5.094 1.564 1.00 96.38 89 ALA A C 1
ATOM 760 O O . ALA A 1 89 ? 10.420 -5.056 2.183 1.00 96.38 89 ALA A O 1
ATOM 761 N N . VAL A 1 90 ? 12.573 -4.444 2.016 1.00 96.19 90 VAL A N 1
ATOM 762 C CA . VAL A 1 90 ? 12.574 -3.638 3.254 1.00 96.19 90 VAL A CA 1
ATOM 763 C C . VAL A 1 90 ? 11.543 -2.518 3.189 1.00 96.19 90 VAL A C 1
ATOM 765 O O . VAL A 1 90 ? 10.898 -2.257 4.199 1.00 96.19 90 VAL A O 1
ATOM 768 N N . TYR A 1 91 ? 11.306 -1.910 2.024 1.00 95.38 91 TYR A N 1
ATOM 769 C CA . TYR A 1 91 ? 10.304 -0.849 1.881 1.00 95.38 91 TYR A CA 1
ATOM 770 C C . TYR A 1 91 ? 8.891 -1.337 2.236 1.00 95.38 91 TYR A C 1
ATOM 772 O O . TYR A 1 91 ? 8.162 -0.645 2.948 1.00 95.38 91 TYR A O 1
ATOM 780 N N . TYR A 1 92 ? 8.527 -2.559 1.830 1.00 97.81 92 TYR A N 1
ATOM 781 C CA . TYR A 1 92 ? 7.248 -3.174 2.203 1.00 97.81 92 TYR A CA 1
ATOM 782 C C . TYR A 1 92 ? 7.202 -3.525 3.697 1.00 97.81 92 TYR A C 1
ATOM 784 O O . TYR A 1 92 ? 6.171 -3.335 4.345 1.00 97.81 92 TYR A O 1
ATOM 792 N N . GLY A 1 93 ? 8.321 -3.984 4.268 1.00 98.31 93 GLY A N 1
ATOM 793 C CA . GLY A 1 93 ? 8.440 -4.222 5.708 1.00 98.31 93 GLY A CA 1
ATOM 794 C C . GLY A 1 93 ? 8.260 -2.947 6.532 1.00 98.31 93 GLY A C 1
ATOM 795 O O . GLY A 1 93 ? 7.444 -2.907 7.452 1.00 98.31 93 GLY A O 1
ATOM 796 N N . VAL A 1 94 ? 8.965 -1.870 6.175 1.00 98.19 94 VAL A N 1
ATOM 797 C CA . VAL A 1 94 ? 8.838 -0.556 6.823 1.00 98.19 94 VAL A CA 1
ATOM 798 C C . VAL A 1 94 ? 7.409 -0.038 6.697 1.00 98.19 94 VAL A C 1
ATOM 800 O O . VAL A 1 94 ? 6.838 0.422 7.685 1.00 98.19 94 VAL A O 1
ATOM 803 N N . PHE A 1 95 ? 6.789 -0.168 5.524 1.00 98.38 95 PHE A N 1
ATOM 804 C CA . PHE A 1 95 ? 5.401 0.239 5.342 1.00 98.38 95 PHE A CA 1
ATOM 805 C C . PHE A 1 95 ? 4.441 -0.537 6.256 1.00 98.38 95 PHE A C 1
ATOM 807 O O . PHE A 1 95 ? 3.637 0.075 6.960 1.00 98.38 95 PHE A O 1
ATOM 814 N N . ALA A 1 96 ? 4.559 -1.866 6.333 1.00 98.56 96 ALA A N 1
ATOM 815 C CA . ALA A 1 96 ? 3.737 -2.687 7.224 1.00 98.56 96 ALA A CA 1
ATOM 816 C C . ALA A 1 96 ? 3.962 -2.369 8.714 1.00 98.56 96 ALA A C 1
ATOM 818 O O . ALA A 1 96 ? 3.013 -2.353 9.505 1.00 98.56 96 ALA A O 1
ATOM 819 N N . LEU A 1 97 ? 5.199 -2.050 9.100 1.00 98.56 97 LEU A N 1
ATOM 820 C CA . LEU A 1 97 ? 5.523 -1.553 10.436 1.00 98.56 97 LEU A CA 1
ATOM 821 C C . LEU A 1 97 ? 4.791 -0.236 10.724 1.00 98.56 97 LEU A C 1
ATOM 823 O O . LEU A 1 97 ? 4.139 -0.116 11.765 1.00 98.56 97 LEU A O 1
ATOM 827 N N . ILE A 1 98 ? 4.836 0.725 9.796 1.00 98.19 98 ILE A N 1
ATOM 828 C CA . ILE A 1 98 ? 4.152 2.018 9.933 1.00 98.19 98 ILE A CA 1
ATOM 829 C C . ILE A 1 98 ? 2.634 1.821 10.021 1.00 98.19 98 ILE A C 1
ATOM 831 O O . ILE A 1 98 ? 1.998 2.406 10.896 1.00 98.19 98 ILE A O 1
ATOM 835 N N . LEU A 1 99 ? 2.045 0.946 9.198 1.00 97.56 99 LEU A N 1
ATOM 836 C CA . LEU A 1 99 ? 0.620 0.598 9.278 1.00 97.56 99 LEU A CA 1
ATOM 837 C C . LEU A 1 99 ? 0.219 0.126 10.683 1.00 97.56 99 LEU A C 1
ATOM 839 O O . LEU A 1 99 ? -0.859 0.473 11.178 1.00 97.56 99 LEU A O 1
ATOM 843 N N . ARG A 1 100 ? 1.090 -0.633 11.358 1.00 97.12 100 ARG A N 1
ATOM 844 C CA . ARG A 1 100 ? 0.868 -1.045 12.750 1.00 97.12 100 ARG A CA 1
ATOM 845 C C . ARG A 1 100 ? 1.080 0.052 13.764 1.00 97.12 100 ARG A C 1
ATOM 847 O O . ARG A 1 100 ? 0.270 0.147 14.681 1.00 97.12 100 ARG A O 1
ATOM 854 N N . MET A 1 101 ? 2.099 0.889 13.607 1.00 97.00 101 MET A N 1
ATOM 855 C CA . MET A 1 101 ? 2.287 2.053 14.479 1.00 97.00 101 MET A CA 1
A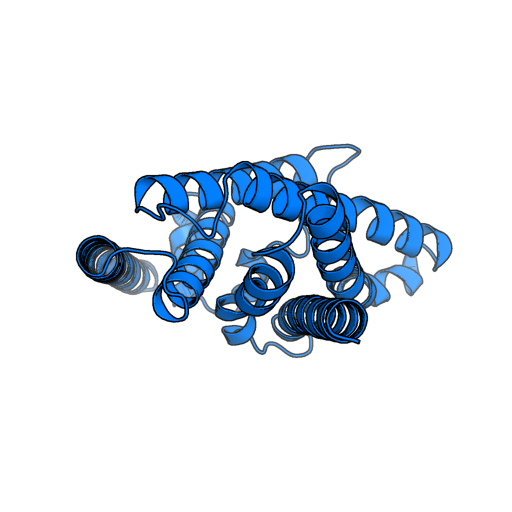TOM 856 C C . MET A 1 101 ? 1.091 3.005 14.405 1.00 97.00 101 MET A C 1
ATOM 858 O O . MET A 1 101 ? 0.626 3.504 15.426 1.00 97.00 101 MET A O 1
ATOM 862 N N . LEU A 1 102 ? 0.530 3.181 13.208 1.00 95.88 102 LEU A N 1
ATOM 863 C CA . LEU A 1 102 ? -0.689 3.949 12.981 1.00 95.88 102 LEU A CA 1
ATOM 864 C C . LEU A 1 102 ? -1.954 3.207 13.419 1.00 95.88 102 LEU A C 1
ATOM 866 O O . LEU A 1 102 ? -3.033 3.788 13.355 1.00 95.88 102 LEU A O 1
ATOM 870 N N . LYS A 1 103 ? -1.861 1.946 13.853 1.00 94.19 103 LYS A N 1
ATOM 871 C CA . LYS A 1 103 ? -2.994 1.089 14.222 1.00 94.19 103 LYS A CA 1
ATOM 872 C C . LYS A 1 103 ? -4.061 1.037 13.130 1.00 94.19 103 LYS A C 1
ATOM 874 O O . LYS A 1 103 ? -5.201 1.432 13.353 1.00 94.19 103 LYS A O 1
ATOM 879 N N . VAL A 1 104 ? -3.695 0.627 11.915 1.00 91.88 104 VAL A N 1
ATOM 880 C CA . VAL A 1 104 ? -4.585 0.619 10.730 1.00 91.88 104 VAL A CA 1
ATOM 881 C C . VAL A 1 104 ? -5.947 -0.067 10.946 1.00 91.88 104 VAL A C 1
ATOM 883 O O . VAL A 1 104 ? -6.895 0.226 10.234 1.00 91.88 104 VAL A O 1
ATOM 886 N N . ASN A 1 105 ? -6.077 -0.935 11.949 1.00 91.12 105 ASN A N 1
ATOM 887 C CA . ASN A 1 105 ? -7.304 -1.643 12.320 1.00 91.12 105 ASN A CA 1
ATOM 888 C C . ASN A 1 105 ? -8.161 -0.932 13.396 1.00 91.12 105 ASN A C 1
ATOM 890 O O . ASN A 1 105 ? -9.165 -1.489 13.826 1.00 91.12 105 ASN A O 1
ATOM 894 N N . GLU A 1 106 ? -7.774 0.255 13.862 1.00 90.00 106 GLU A N 1
ATOM 895 C CA . GLU A 1 106 ? -8.492 1.022 14.890 1.00 90.00 106 GLU A CA 1
ATOM 896 C C . GLU A 1 106 ? -8.800 2.436 14.389 1.00 90.00 106 GLU A C 1
ATOM 898 O O . GLU A 1 106 ? -7.956 3.059 13.739 1.00 90.00 106 GLU A O 1
ATOM 903 N N . ASN A 1 107 ? -9.974 2.981 14.729 1.00 86.31 107 ASN A N 1
ATOM 904 C CA . ASN A 1 107 ? -10.360 4.375 14.449 1.00 86.31 107 ASN A CA 1
ATOM 905 C C . ASN A 1 107 ? -10.085 4.807 12.997 1.00 86.31 107 ASN A C 1
ATOM 907 O O . ASN A 1 107 ? -9.539 5.884 12.732 1.00 86.31 107 ASN A O 1
ATOM 911 N N . VAL A 1 108 ? -10.406 3.934 12.039 1.00 90.25 108 VAL A N 1
ATOM 912 C CA . VAL A 1 108 ? -10.187 4.229 10.622 1.00 90.25 108 VAL A CA 1
ATOM 913 C C . VAL A 1 108 ? -11.111 5.363 10.194 1.00 90.25 108 VAL A C 1
ATOM 915 O O . VAL A 1 108 ? -12.313 5.355 10.449 1.00 90.25 108 VAL A O 1
ATOM 918 N N . SER A 1 109 ? -10.524 6.355 9.536 1.00 92.75 109 SER A N 1
ATOM 919 C CA . SER A 1 109 ? -11.201 7.541 9.022 1.00 92.75 109 SER A CA 1
ATOM 920 C C . SER A 1 109 ? -10.629 7.903 7.655 1.00 92.75 109 SER A C 1
ATOM 922 O O . SER A 1 109 ? -9.533 7.462 7.303 1.00 92.75 109 SER A O 1
ATOM 924 N N . LEU A 1 110 ? -11.331 8.759 6.908 1.00 92.81 110 LEU A N 1
ATOM 925 C CA . LEU A 1 110 ? -10.843 9.293 5.631 1.00 92.81 110 LEU A CA 1
ATOM 926 C C . LEU A 1 110 ? -9.448 9.917 5.754 1.00 92.81 110 LEU A C 1
ATOM 928 O O . LEU A 1 110 ? -8.574 9.631 4.943 1.00 92.81 110 LEU A O 1
ATOM 932 N N . LYS A 1 111 ? -9.216 10.708 6.811 1.00 94.81 111 LYS A N 1
ATOM 933 C CA . LYS A 1 111 ? -7.911 11.328 7.077 1.00 94.81 111 LYS A CA 1
ATOM 934 C C . LYS A 1 111 ? -6.814 10.273 7.214 1.00 94.81 111 LYS A C 1
ATOM 936 O O . LYS A 1 111 ? -5.743 10.428 6.645 1.00 94.81 111 LYS A O 1
ATOM 941 N N . LYS A 1 112 ? -7.094 9.185 7.934 1.00 95.38 112 LYS A N 1
ATOM 942 C CA . LYS A 1 112 ? -6.137 8.095 8.144 1.00 95.38 112 LYS A CA 1
ATOM 943 C C . LYS A 1 112 ? -5.832 7.334 6.855 1.00 95.38 112 LYS A C 1
ATOM 945 O O . LYS A 1 112 ? -4.667 7.056 6.598 1.00 95.38 112 LYS A O 1
ATOM 950 N N . ILE A 1 113 ? -6.853 7.032 6.048 1.00 96.50 113 ILE A N 1
ATOM 951 C CA . ILE A 1 113 ? -6.679 6.402 4.728 1.00 96.50 113 ILE A CA 1
ATOM 952 C C . ILE A 1 113 ? -5.797 7.288 3.846 1.00 96.50 113 ILE A C 1
ATOM 954 O O . ILE A 1 113 ? -4.802 6.806 3.312 1.00 96.50 113 ILE A O 1
ATOM 958 N N . PHE A 1 114 ? -6.106 8.587 3.773 1.00 97.25 114 PHE A N 1
ATOM 959 C CA . PHE A 1 114 ? -5.311 9.560 3.030 1.00 97.25 114 PHE A CA 1
ATOM 960 C C . PHE A 1 114 ? -3.851 9.566 3.503 1.00 97.25 114 PHE A C 1
ATOM 962 O O . PHE A 1 114 ? -2.951 9.386 2.692 1.00 97.25 114 PHE A O 1
ATOM 969 N N . THR A 1 115 ? -3.610 9.672 4.816 1.00 97.88 115 THR A N 1
ATOM 970 C CA . THR A 1 115 ? -2.257 9.639 5.394 1.00 97.88 115 THR A CA 1
ATOM 971 C C . THR A 1 115 ? -1.499 8.364 5.026 1.00 97.88 115 THR A C 1
ATOM 973 O O . THR A 1 115 ? -0.339 8.444 4.634 1.00 97.88 115 THR A O 1
ATOM 976 N N . ILE A 1 116 ? -2.135 7.193 5.119 1.00 98.06 116 ILE A N 1
ATOM 977 C CA . ILE A 1 116 ? -1.503 5.917 4.760 1.00 98.06 116 ILE A CA 1
ATOM 978 C C . ILE A 1 116 ? -1.129 5.891 3.272 1.00 98.06 116 ILE A C 1
ATOM 980 O O . ILE A 1 116 ? -0.016 5.490 2.933 1.00 98.06 116 ILE A O 1
ATOM 984 N N . CYS A 1 117 ? -2.025 6.347 2.394 1.00 98.25 117 CYS A N 1
ATOM 985 C CA . CYS A 1 117 ? -1.764 6.397 0.957 1.00 98.25 117 CYS A CA 1
ATOM 986 C C . CYS A 1 117 ? -0.624 7.370 0.621 1.00 98.25 117 CYS A C 1
ATOM 988 O O . CYS A 1 117 ? 0.245 7.048 -0.186 1.00 98.25 117 CYS A O 1
ATOM 990 N N . THR A 1 118 ? -0.563 8.525 1.290 1.00 98.06 118 THR A N 1
ATOM 991 C CA . THR A 1 118 ? 0.547 9.478 1.149 1.00 98.06 118 THR A CA 1
ATOM 992 C C . THR A 1 118 ? 1.872 8.864 1.595 1.00 98.06 118 THR A C 1
ATOM 994 O O . THR A 1 118 ? 2.870 8.999 0.894 1.00 98.06 118 THR A O 1
ATOM 997 N N . ILE A 1 119 ? 1.895 8.155 2.729 1.00 98.19 119 ILE A N 1
ATOM 998 C CA . ILE A 1 119 ? 3.102 7.479 3.229 1.00 98.19 119 ILE A CA 1
ATOM 999 C C . ILE A 1 119 ? 3.605 6.441 2.222 1.00 98.19 119 ILE A C 1
ATOM 1001 O O . ILE A 1 119 ? 4.809 6.370 1.987 1.00 98.19 119 ILE A O 1
ATOM 1005 N N . TRP A 1 120 ? 2.707 5.662 1.611 1.00 98.00 120 TRP A N 1
ATOM 1006 C CA . TRP A 1 120 ? 3.087 4.702 0.572 1.00 98.00 120 TRP A CA 1
ATOM 1007 C C . TRP A 1 120 ? 3.763 5.381 -0.613 1.00 98.00 120 TRP A C 1
ATOM 1009 O O . TRP A 1 120 ? 4.848 4.978 -1.016 1.00 98.00 120 TRP A O 1
ATOM 1019 N N . VAL A 1 121 ? 3.149 6.443 -1.134 1.00 97.06 121 VAL A N 1
ATOM 1020 C CA . VAL A 1 121 ? 3.681 7.187 -2.279 1.00 97.06 121 VAL A CA 1
ATOM 1021 C C . VAL A 1 121 ? 5.030 7.831 -1.963 1.00 97.06 121 VAL A C 1
ATOM 1023 O O . VAL A 1 121 ? 5.942 7.757 -2.783 1.00 97.06 121 VAL A O 1
ATOM 1026 N N . ILE A 1 122 ? 5.200 8.401 -0.764 1.00 96.19 122 ILE A N 1
ATOM 1027 C CA . ILE A 1 122 ? 6.507 8.889 -0.298 1.00 96.19 122 ILE A CA 1
ATOM 1028 C C . ILE A 1 122 ? 7.515 7.734 -0.257 1.00 96.19 122 ILE A C 1
ATOM 1030 O O . ILE A 1 122 ? 8.654 7.903 -0.677 1.00 96.19 122 ILE A O 1
ATOM 1034 N N . GLY A 1 123 ? 7.103 6.550 0.203 1.00 95.12 123 GLY A N 1
ATOM 1035 C CA . GLY A 1 123 ? 7.930 5.344 0.195 1.00 95.12 123 GLY A CA 1
ATOM 1036 C C . GLY A 1 123 ? 8.347 4.907 -1.213 1.00 95.12 123 GLY A C 1
ATOM 1037 O O . GLY A 1 123 ? 9.520 4.611 -1.430 1.00 95.12 123 GLY A O 1
ATOM 1038 N N . GLU A 1 124 ? 7.426 4.910 -2.181 1.00 94.81 124 GLU A N 1
ATOM 1039 C CA . GLU A 1 124 ? 7.738 4.632 -3.589 1.00 94.81 124 GLU A CA 1
ATOM 1040 C C . GLU A 1 124 ? 8.698 5.668 -4.174 1.00 94.81 124 GLU A C 1
ATOM 1042 O O . GLU A 1 124 ? 9.644 5.296 -4.869 1.00 94.81 124 GLU A O 1
ATOM 1047 N N . TRP A 1 125 ? 8.492 6.948 -3.858 1.00 94.19 125 TRP A N 1
ATOM 1048 C CA . TRP A 1 125 ? 9.388 8.020 -4.272 1.00 94.19 125 TRP A CA 1
ATOM 1049 C C . TRP A 1 125 ? 10.787 7.826 -3.678 1.00 94.19 125 TRP A C 1
ATOM 1051 O O . TRP A 1 125 ? 11.759 7.787 -4.426 1.00 94.19 125 TRP A O 1
ATOM 1061 N N . LEU A 1 126 ? 10.908 7.597 -2.366 1.00 93.12 126 LEU A N 1
ATOM 1062 C CA . LEU A 1 126 ? 12.192 7.339 -1.704 1.00 93.12 126 LEU A CA 1
ATOM 1063 C C . LEU A 1 126 ? 12.906 6.124 -2.310 1.00 93.12 126 LEU A C 1
ATOM 1065 O O . LEU A 1 126 ? 14.090 6.204 -2.628 1.00 93.12 126 LEU A O 1
ATOM 1069 N N . ARG A 1 127 ? 12.182 5.025 -2.547 1.00 91.56 127 ARG A N 1
ATOM 1070 C CA . ARG A 1 127 ? 12.704 3.813 -3.199 1.00 91.56 127 ARG A CA 1
ATOM 1071 C C . ARG A 1 127 ? 13.252 4.078 -4.600 1.00 91.56 127 ARG A C 1
ATOM 1073 O O . ARG A 1 127 ? 14.220 3.447 -5.016 1.00 91.56 127 ARG A O 1
ATOM 1080 N N . GLY A 1 128 ? 12.640 5.012 -5.320 1.00 90.12 128 GLY A N 1
ATOM 1081 C CA . GLY A 1 128 ? 13.075 5.448 -6.642 1.00 90.12 128 GLY A CA 1
ATOM 1082 C C . GLY A 1 128 ? 14.299 6.368 -6.654 1.00 90.12 128 GLY A C 1
ATOM 1083 O O . GLY A 1 128 ? 14.810 6.611 -7.737 1.00 90.12 128 GLY A O 1
ATOM 1084 N N . HIS A 1 129 ? 14.777 6.867 -5.505 1.00 89.38 129 HIS A N 1
ATOM 1085 C CA . HIS A 1 129 ? 15.870 7.857 -5.444 1.00 89.38 129 HIS A CA 1
ATOM 1086 C C . HIS A 1 129 ? 17.035 7.453 -4.525 1.00 89.38 129 HIS A C 1
ATOM 1088 O O . HIS A 1 129 ? 18.180 7.831 -4.768 1.00 89.38 129 HIS A O 1
ATOM 1094 N N . ILE A 1 130 ? 16.775 6.694 -3.459 1.00 88.50 130 ILE A N 1
ATOM 1095 C CA . ILE A 1 130 ? 17.804 6.266 -2.506 1.00 88.50 130 ILE A CA 1
ATOM 1096 C C . ILE A 1 130 ? 18.713 5.203 -3.144 1.00 88.50 130 ILE A C 1
ATOM 1098 O O . ILE A 1 130 ? 18.233 4.281 -3.799 1.00 88.50 130 ILE A O 1
ATOM 1102 N N . LEU A 1 131 ? 20.028 5.309 -2.904 1.00 80.56 131 LEU A N 1
ATOM 1103 C CA . LEU A 1 131 ? 21.056 4.336 -3.323 1.00 80.56 131 LEU A CA 1
ATOM 1104 C C . LEU A 1 131 ? 21.029 4.007 -4.827 1.00 80.56 131 LEU A C 1
ATOM 1106 O O . LEU A 1 131 ? 21.147 2.853 -5.228 1.00 80.56 131 LEU A O 1
ATOM 1110 N N . GLY A 1 132 ? 20.864 5.035 -5.662 1.00 76.38 132 GLY A N 1
ATOM 1111 C CA . GLY A 1 132 ? 20.792 4.888 -7.118 1.00 76.38 132 GLY A CA 1
ATOM 1112 C C . GLY A 1 132 ? 19.381 4.636 -7.649 1.00 76.38 132 GLY A C 1
ATOM 1113 O O . GLY A 1 132 ? 19.177 4.815 -8.842 1.00 76.38 132 GLY A O 1
ATOM 1114 N N . GLY A 1 133 ? 18.416 4.327 -6.771 1.00 78.00 133 GLY A N 1
ATOM 1115 C CA . GLY A 1 133 ? 16.986 4.346 -7.063 1.00 78.00 133 GLY A CA 1
ATOM 1116 C C . GLY A 1 133 ? 16.496 3.234 -7.994 1.00 78.00 133 GLY A C 1
ATOM 1117 O O . GLY A 1 133 ? 16.990 3.055 -9.102 1.00 78.00 133 GLY A O 1
ATOM 1118 N N . TYR A 1 134 ? 15.461 2.496 -7.584 1.00 81.88 134 TYR A N 1
ATOM 1119 C CA . TYR A 1 134 ? 14.801 1.543 -8.483 1.00 81.88 134 TYR A CA 1
ATOM 1120 C C . TYR A 1 134 ? 13.287 1.570 -8.291 1.00 81.88 134 TYR A C 1
ATOM 1122 O O . TYR A 1 134 ? 12.743 0.962 -7.366 1.00 81.88 134 TYR A O 1
ATOM 1130 N N . SER A 1 135 ? 12.604 2.321 -9.159 1.00 82.12 135 SER A N 1
ATOM 1131 C CA . SER A 1 135 ? 11.159 2.589 -9.098 1.00 82.12 135 SER A CA 1
ATOM 1132 C C . SER A 1 135 ? 10.295 1.522 -9.780 1.00 82.12 135 SER A C 1
ATOM 1134 O O . SER A 1 135 ? 9.072 1.523 -9.598 1.00 82.12 135 SER A O 1
ATOM 1136 N N . THR A 1 136 ? 10.904 0.582 -10.513 1.00 84.00 136 THR A N 1
ATOM 1137 C CA . THR A 1 136 ? 10.211 -0.543 -11.162 1.00 84.00 136 THR A CA 1
ATOM 1138 C C . THR A 1 136 ? 9.352 -1.313 -10.149 1.00 84.00 136 THR A C 1
ATOM 1140 O O . THR A 1 136 ? 9.624 -1.307 -8.943 1.00 84.00 136 THR A O 1
ATOM 1143 N N . GLY A 1 137 ? 8.236 -1.889 -10.595 1.00 87.19 137 GLY A N 1
ATOM 1144 C CA . GLY A 1 137 ? 7.291 -2.586 -9.714 1.00 87.19 137 GLY A CA 1
ATOM 1145 C C . GLY A 1 137 ? 6.481 -1.672 -8.781 1.00 87.19 137 GLY A C 1
ATOM 1146 O O . GLY A 1 137 ? 6.015 -2.129 -7.740 1.00 87.19 137 GLY A O 1
ATOM 1147 N N . SER A 1 138 ? 6.341 -0.375 -9.094 1.00 93.25 138 SER A N 1
ATOM 1148 C CA . SER A 1 138 ? 5.337 0.482 -8.428 1.00 93.25 138 SER A CA 1
ATOM 1149 C C . SER A 1 138 ? 3.912 0.021 -8.749 1.00 93.25 138 SER A C 1
ATOM 1151 O O . SER A 1 138 ? 3.676 -0.579 -9.800 1.00 93.25 138 SER A O 1
ATOM 1153 N N . LEU A 1 139 ? 2.950 0.327 -7.874 1.00 95.75 139 LEU A N 1
ATOM 1154 C CA . LEU A 1 139 ? 1.562 -0.132 -8.046 1.00 95.75 139 LEU A CA 1
ATOM 1155 C C . LEU A 1 139 ? 0.951 0.328 -9.375 1.00 95.75 139 LEU A C 1
ATOM 1157 O O . LEU A 1 139 ? 0.246 -0.427 -10.040 1.00 95.75 139 LEU A O 1
ATOM 1161 N N . ALA A 1 140 ? 1.253 1.559 -9.779 1.00 94.81 140 ALA A N 1
ATOM 1162 C CA . ALA A 1 140 ? 0.774 2.136 -11.026 1.00 94.81 140 ALA A CA 1
ATOM 1163 C C . ALA A 1 140 ? 1.250 1.389 -12.278 1.00 94.81 140 ALA A C 1
ATOM 1165 O O . ALA A 1 140 ? 0.508 1.308 -13.256 1.00 94.81 140 ALA A O 1
ATOM 1166 N N . HIS A 1 141 ? 2.451 0.799 -12.253 1.00 93.38 141 HIS A N 1
ATOM 1167 C CA . HIS A 1 141 ? 2.968 0.043 -13.394 1.00 93.38 141 HIS A CA 1
ATOM 1168 C C . HIS A 1 141 ? 2.122 -1.203 -13.698 1.00 93.38 141 HIS A C 1
ATOM 1170 O O . HIS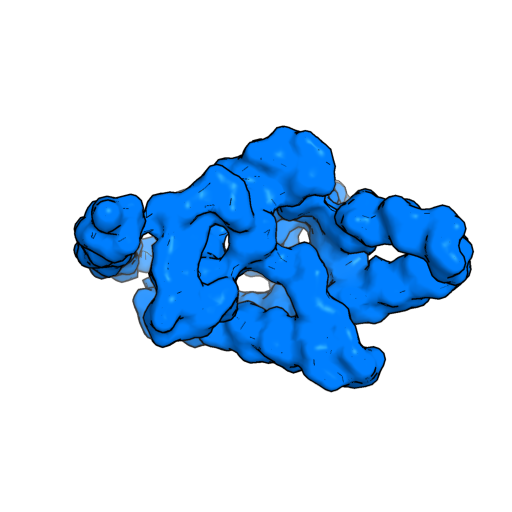 A 1 141 ? 2.113 -1.635 -14.843 1.00 93.38 141 HIS A O 1
ATOM 1176 N N . ALA A 1 142 ? 1.356 -1.747 -12.744 1.00 94.69 142 ALA A N 1
ATOM 1177 C CA . ALA A 1 142 ? 0.411 -2.836 -13.024 1.00 94.69 142 ALA A CA 1
ATOM 1178 C C . ALA A 1 142 ? -0.753 -2.401 -13.944 1.00 94.69 142 ALA A C 1
ATOM 1180 O O . ALA A 1 142 ? -1.434 -3.238 -14.534 1.00 94.69 142 ALA A O 1
ATOM 1181 N N . LEU A 1 143 ? -0.989 -1.091 -14.083 1.00 94.62 143 LEU A N 1
ATOM 1182 C CA . LEU A 1 143 ? -2.090 -0.507 -14.853 1.00 94.62 143 LEU A CA 1
ATOM 1183 C C . LEU A 1 143 ? -1.643 0.092 -16.197 1.00 94.62 143 LEU A C 1
ATOM 1185 O O . LEU A 1 143 ? -2.445 0.747 -16.857 1.00 94.62 143 LEU A O 1
ATOM 1189 N N . PHE A 1 144 ? -0.398 -0.137 -16.634 1.00 91.50 144 PHE A N 1
ATOM 1190 C CA . PHE A 1 144 ? 0.162 0.512 -17.830 1.00 91.50 144 PHE A CA 1
ATOM 1191 C C . PHE A 1 144 ? -0.617 0.225 -19.129 1.00 91.50 144 PHE A C 1
ATOM 1193 O O . PHE A 1 144 ? -0.723 1.099 -19.982 1.00 91.50 144 PHE A O 1
ATOM 1200 N N . GLU A 1 145 ? -1.230 -0.958 -19.266 1.00 91.31 145 GLU A N 1
ATOM 1201 C CA . GLU A 1 145 ? -2.082 -1.316 -20.420 1.00 91.31 145 GLU A CA 1
ATOM 1202 C C . GLU A 1 145 ? -3.557 -0.922 -20.232 1.00 91.31 145 GLU A C 1
ATOM 1204 O O . GLU A 1 145 ? -4.430 -1.382 -20.973 1.00 91.31 145 GLU A O 1
ATOM 1209 N N . LYS A 1 146 ? -3.875 -0.113 -19.214 1.00 93.00 146 LYS A N 1
ATOM 1210 C CA . LYS A 1 146 ? -5.236 0.346 -18.904 1.00 93.00 146 LYS A CA 1
ATOM 1211 C C . LYS A 1 146 ? -5.297 1.876 -18.948 1.00 93.00 146 LYS A C 1
ATOM 1213 O O . LYS A 1 146 ? -5.368 2.499 -17.889 1.00 93.00 146 LYS A O 1
ATOM 1218 N N . PRO A 1 147 ? -5.340 2.483 -20.155 1.00 90.19 147 PRO A N 1
ATOM 1219 C CA . PRO A 1 147 ? -5.316 3.935 -20.334 1.00 90.19 147 PRO A CA 1
ATOM 1220 C C . PRO A 1 147 ? -6.322 4.681 -19.453 1.00 90.19 147 PRO A C 1
ATOM 1222 O O . PRO A 1 147 ? -5.945 5.580 -18.715 1.00 90.19 147 PRO A O 1
ATOM 1225 N N . LEU A 1 148 ? -7.579 4.223 -19.412 1.00 89.94 148 LEU A N 1
ATOM 1226 C CA . LEU A 1 148 ? -8.629 4.848 -18.597 1.00 89.94 148 LEU A CA 1
ATOM 1227 C C . LEU A 1 148 ? -8.322 4.864 -17.088 1.00 89.94 148 LEU A C 1
ATOM 1229 O O . LEU A 1 148 ? -8.776 5.761 -16.382 1.00 89.94 148 LEU A O 1
ATOM 1233 N N . LEU A 1 149 ? -7.573 3.879 -16.581 1.00 90.56 149 LEU A N 1
ATOM 1234 C CA . LEU A 1 149 ? -7.208 3.795 -15.164 1.00 90.56 149 LEU A CA 1
ATOM 1235 C C . LEU A 1 149 ? -5.920 4.562 -14.854 1.00 90.56 149 LEU A C 1
ATOM 1237 O O . LEU A 1 149 ? -5.792 5.112 -13.762 1.00 90.56 149 LEU A O 1
ATOM 1241 N N . ILE A 1 150 ? -4.972 4.593 -15.793 1.00 93.19 150 ILE A N 1
ATOM 1242 C CA . ILE A 1 150 ? -3.685 5.262 -15.595 1.00 93.19 150 ILE A CA 1
ATOM 1243 C C . ILE A 1 150 ? -3.734 6.758 -15.922 1.00 93.19 150 ILE A C 1
ATOM 1245 O O . ILE A 1 150 ? -2.920 7.479 -15.368 1.00 93.19 150 ILE A O 1
ATOM 1249 N N . GLN A 1 151 ? -4.702 7.244 -16.717 1.00 92.50 151 GLN A N 1
ATOM 1250 C CA . GLN A 1 151 ? -4.787 8.629 -17.229 1.00 92.50 151 GLN A CA 1
ATOM 1251 C C . GLN A 1 151 ? -4.615 9.723 -16.169 1.00 92.50 151 GLN A C 1
ATOM 1253 O O . GLN A 1 151 ? -4.079 10.797 -16.436 1.00 92.50 151 GLN A O 1
ATOM 1258 N N . ILE A 1 152 ? -5.047 9.456 -14.937 1.00 94.12 152 ILE A N 1
ATOM 1259 C CA . ILE A 1 152 ? -4.869 10.381 -13.814 1.00 94.12 152 ILE A CA 1
ATOM 1260 C C . ILE A 1 152 ? -3.383 10.653 -13.504 1.00 94.12 152 ILE A C 1
ATOM 1262 O O . ILE A 1 152 ? -3.074 11.581 -12.760 1.00 94.12 152 ILE A O 1
ATOM 1266 N N . SER A 1 153 ? -2.452 9.900 -14.100 1.00 94.00 153 SER A N 1
ATOM 1267 C CA . SER A 1 153 ? -1.021 10.189 -14.092 1.00 94.00 153 SER A CA 1
ATOM 1268 C C . SER A 1 153 ? -0.674 11.554 -14.676 1.00 94.00 153 SER A C 1
ATOM 1270 O O . SER A 1 153 ? 0.331 12.123 -14.270 1.00 94.00 153 SER A O 1
ATOM 1272 N N . ASP A 1 154 ? -1.498 12.121 -15.557 1.00 93.38 154 ASP A N 1
ATOM 1273 C CA . ASP A 1 154 ? -1.259 13.464 -16.104 1.00 93.38 154 ASP A CA 1
ATOM 1274 C C . ASP A 1 154 ? -1.382 14.560 -15.035 1.00 93.38 154 ASP A C 1
ATOM 1276 O O . ASP A 1 154 ? -0.810 15.638 -15.174 1.00 93.38 154 ASP A O 1
ATOM 1280 N N . LEU A 1 155 ? -2.106 14.284 -13.944 1.00 93.94 155 LEU A N 1
ATOM 1281 C CA . LEU A 1 155 ? -2.332 15.238 -12.856 1.00 93.94 155 LEU A CA 1
ATOM 1282 C C . LEU A 1 155 ? -1.245 15.183 -11.775 1.00 93.94 155 LEU A C 1
ATOM 1284 O O . LEU A 1 155 ? -0.961 16.191 -11.135 1.00 93.94 155 LEU A O 1
ATOM 1288 N N . GLY A 1 156 ? -0.663 14.009 -11.521 1.00 91.25 156 GLY A N 1
ATOM 1289 C CA . GLY A 1 156 ? 0.241 13.805 -10.380 1.00 91.25 156 GLY A CA 1
ATOM 1290 C C . GLY A 1 156 ? 1.281 12.705 -10.571 1.00 91.25 156 GLY A C 1
ATOM 1291 O O . GLY A 1 156 ? 1.811 12.173 -9.594 1.00 91.25 156 GLY A O 1
ATOM 1292 N N . GLY A 1 157 ? 1.552 12.330 -11.819 1.00 92.94 157 GLY A N 1
ATOM 1293 C CA . GLY A 1 157 ? 2.410 11.210 -12.182 1.00 92.94 157 GLY A CA 1
ATOM 1294 C C . GLY A 1 157 ? 1.833 9.853 -11.774 1.00 92.94 157 GLY A C 1
ATOM 1295 O O . GLY A 1 157 ? 0.743 9.732 -11.210 1.00 92.94 157 GLY A O 1
ATOM 1296 N N . PHE A 1 158 ? 2.609 8.796 -12.007 1.00 93.19 158 PHE A N 1
ATOM 1297 C CA . PHE A 1 158 ? 2.225 7.438 -11.609 1.00 93.19 158 PHE A CA 1
ATOM 1298 C C . PHE A 1 158 ? 2.041 7.295 -10.083 1.00 93.19 158 PHE A C 1
ATOM 1300 O O . PHE A 1 158 ? 1.322 6.415 -9.621 1.00 93.19 158 PHE A O 1
ATOM 1307 N N . TYR A 1 159 ? 2.618 8.194 -9.284 1.00 95.94 159 TYR A N 1
ATOM 1308 C CA . TYR A 1 159 ? 2.408 8.264 -7.838 1.00 95.94 159 TYR A CA 1
ATOM 1309 C C . TYR A 1 159 ? 0.942 8.493 -7.451 1.00 95.94 159 TYR A C 1
ATOM 1311 O O . TYR A 1 159 ? 0.456 7.872 -6.505 1.00 95.94 159 TYR A O 1
ATOM 1319 N N . LEU A 1 160 ? 0.213 9.335 -8.194 1.00 96.56 160 LEU A N 1
ATOM 1320 C CA . LEU A 1 160 ? -1.214 9.556 -7.949 1.00 96.56 160 LEU A CA 1
ATOM 1321 C C . LEU A 1 160 ? -2.034 8.295 -8.250 1.00 96.56 160 LEU A C 1
ATOM 1323 O O . LEU A 1 160 ? -2.969 7.966 -7.523 1.00 96.56 160 LEU A O 1
ATOM 1327 N N . VAL A 1 161 ? -1.645 7.538 -9.273 1.00 97.06 161 VAL A N 1
ATOM 1328 C CA . VAL A 1 161 ? -2.260 6.241 -9.582 1.00 97.06 161 VAL A CA 1
ATOM 1329 C C . VAL A 1 161 ? -2.008 5.253 -8.437 1.00 97.06 161 VAL A C 1
ATOM 1331 O O . VAL A 1 161 ? -2.960 4.675 -7.912 1.00 97.06 161 VAL A O 1
ATOM 1334 N N . SER A 1 162 ? -0.759 5.118 -7.972 1.00 97.44 162 SER A N 1
ATOM 1335 C CA . SER A 1 162 ? -0.416 4.273 -6.817 1.00 97.44 162 SER A CA 1
ATOM 1336 C C . SER A 1 162 ? -1.196 4.656 -5.556 1.00 97.44 162 SER A C 1
ATOM 1338 O O . SER A 1 162 ? -1.660 3.778 -4.824 1.00 97.44 162 SER A O 1
ATOM 1340 N N . PHE A 1 163 ? -1.383 5.958 -5.317 1.00 98.19 163 PHE A N 1
ATOM 1341 C CA . PHE A 1 163 ? -2.186 6.473 -4.210 1.00 98.19 163 PHE A CA 1
ATOM 1342 C C . PHE A 1 163 ? -3.605 5.896 -4.236 1.00 98.19 163 PHE A C 1
ATOM 1344 O O . PHE A 1 163 ? -4.066 5.339 -3.239 1.00 98.19 163 PHE A O 1
ATOM 1351 N N . PHE A 1 164 ? -4.292 5.988 -5.378 1.00 97.81 164 PHE A N 1
ATOM 1352 C CA . PHE A 1 164 ? -5.668 5.51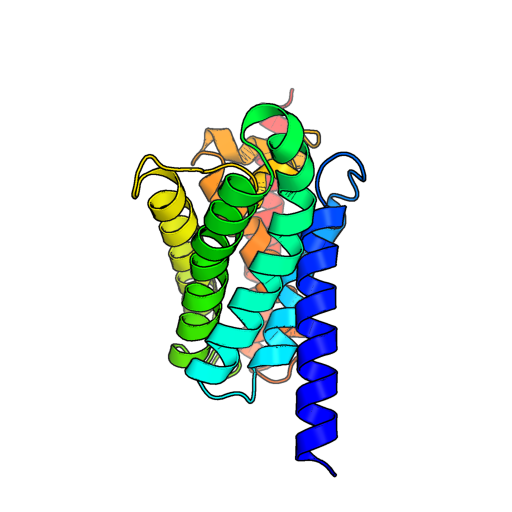0 -5.508 1.00 97.81 164 PHE A CA 1
ATOM 1353 C C . PHE A 1 164 ? -5.780 3.983 -5.525 1.00 97.81 164 PHE A C 1
ATOM 1355 O O . PHE A 1 164 ? -6.750 3.441 -4.993 1.00 97.81 164 PHE A O 1
ATOM 1362 N N . VAL A 1 165 ? -4.781 3.272 -6.050 1.00 98.00 165 VAL A N 1
ATOM 1363 C CA . VAL A 1 165 ? -4.725 1.805 -5.957 1.00 98.00 165 VAL A CA 1
ATOM 1364 C C . VAL A 1 165 ? -4.694 1.353 -4.494 1.00 98.00 165 VAL A C 1
ATOM 1366 O O . VAL A 1 165 ? -5.482 0.495 -4.084 1.00 98.00 165 VAL A O 1
ATOM 1369 N N . LEU A 1 166 ? -3.826 1.949 -3.674 1.00 98.31 166 LEU A N 1
ATOM 1370 C CA . LEU A 1 166 ? -3.774 1.630 -2.248 1.00 98.31 166 LEU A CA 1
ATOM 1371 C C . LEU A 1 166 ? -5.033 2.107 -1.508 1.00 98.31 166 LEU A C 1
ATOM 1373 O O . LEU A 1 166 ? -5.524 1.409 -0.619 1.00 98.31 166 LEU A O 1
ATOM 1377 N N . TRP A 1 167 ? -5.599 3.249 -1.901 1.00 98.12 167 TRP A N 1
ATOM 1378 C CA . TRP A 1 167 ? -6.865 3.736 -1.357 1.00 98.12 167 TRP A CA 1
ATOM 1379 C C . TRP A 1 167 ? -7.977 2.691 -1.511 1.00 98.12 167 TRP A C 1
ATOM 1381 O O . TRP A 1 167 ? -8.679 2.397 -0.544 1.00 98.12 167 TRP A O 1
ATOM 1391 N N . ILE A 1 168 ? -8.102 2.071 -2.691 1.00 97.56 168 ILE A N 1
ATOM 1392 C CA . ILE A 1 168 ? -9.081 1.001 -2.949 1.00 97.56 168 ILE A CA 1
ATOM 1393 C C . ILE A 1 168 ? -8.842 -0.198 -2.026 1.00 97.56 168 ILE A C 1
ATOM 1395 O O . ILE A 1 168 ? -9.784 -0.664 -1.382 1.00 97.56 168 ILE A O 1
ATOM 1399 N N . ASN A 1 169 ? -7.590 -0.645 -1.882 1.00 98.25 169 ASN A N 1
ATOM 1400 C CA . ASN A 1 169 ? -7.243 -1.734 -0.964 1.00 98.25 169 ASN A CA 1
ATOM 1401 C C . ASN A 1 169 ? -7.680 -1.429 0.484 1.00 98.25 169 ASN A C 1
ATOM 1403 O O . ASN A 1 169 ? -8.236 -2.291 1.169 1.00 98.25 169 ASN A O 1
ATOM 1407 N N . LEU A 1 170 ? -7.470 -0.193 0.953 1.00 96.94 170 LEU A N 1
ATOM 1408 C CA . LEU A 1 170 ? -7.864 0.232 2.299 1.00 96.94 170 LEU A CA 1
ATOM 1409 C C . LEU A 1 170 ? -9.384 0.331 2.464 1.00 96.94 170 LEU A C 1
ATOM 1411 O O . LEU A 1 170 ? -9.891 -0.042 3.523 1.00 96.94 170 LEU A O 1
ATOM 1415 N N . ILE A 1 171 ? -10.126 0.781 1.441 1.00 95.44 171 ILE A N 1
ATOM 1416 C CA . ILE A 1 171 ? -11.597 0.738 1.461 1.00 95.44 171 ILE A CA 1
ATOM 1417 C C . ILE A 1 171 ? -12.060 -0.708 1.607 1.00 95.44 171 ILE A C 1
ATOM 1419 O O . ILE A 1 171 ? -12.867 -0.990 2.491 1.00 95.44 171 ILE A O 1
ATOM 1423 N N . ILE A 1 172 ? -11.551 -1.623 0.780 1.00 96.00 172 ILE A N 1
ATOM 1424 C CA . ILE A 1 172 ? -11.952 -3.035 0.804 1.00 96.00 172 ILE A CA 1
ATOM 1425 C C . ILE A 1 172 ? -11.692 -3.622 2.191 1.00 96.00 172 ILE A C 1
ATOM 1427 O O . ILE A 1 172 ? -12.605 -4.161 2.815 1.00 96.00 172 ILE A O 1
ATOM 1431 N N . TYR A 1 173 ? -10.490 -3.425 2.732 1.00 95.69 173 TYR A N 1
ATOM 1432 C CA . TYR A 1 173 ? -10.164 -3.851 4.090 1.00 95.69 173 TYR A CA 1
ATOM 1433 C C . TYR A 1 173 ? -11.102 -3.229 5.143 1.00 95.69 173 TYR A C 1
ATOM 1435 O O . TYR A 1 173 ? -11.564 -3.917 6.055 1.00 95.69 173 TYR A O 1
ATOM 1443 N N . SER A 1 174 ? -11.453 -1.947 5.006 1.00 92.38 174 SER A N 1
ATOM 1444 C CA . SER A 1 174 ? -12.380 -1.265 5.918 1.00 92.38 174 SER A CA 1
ATOM 1445 C C . SER A 1 174 ? -13.809 -1.819 5.858 1.00 92.38 174 SER A C 1
ATOM 1447 O O . SER A 1 174 ? -14.500 -1.856 6.875 1.00 92.38 174 SER A O 1
ATOM 1449 N N . ILE A 1 175 ? -14.259 -2.275 4.685 1.00 92.25 175 ILE A N 1
ATOM 1450 C CA . ILE A 1 175 ? -15.574 -2.896 4.502 1.00 92.25 175 ILE A CA 1
ATOM 1451 C C . ILE A 1 175 ? -15.589 -4.259 5.190 1.00 92.25 175 ILE A C 1
ATOM 1453 O O . ILE A 1 175 ? -16.501 -4.524 5.976 1.00 92.25 175 ILE A O 1
ATOM 1457 N N . LEU A 1 176 ? -14.551 -5.066 4.948 1.00 93.38 176 LEU A N 1
ATOM 1458 C CA . LEU A 1 176 ? -14.423 -6.439 5.440 1.00 93.38 176 LEU A CA 1
ATOM 1459 C C . LEU A 1 176 ? -14.157 -6.543 6.950 1.00 93.38 176 LEU A C 1
ATOM 1461 O O . LEU A 1 176 ? -14.327 -7.614 7.527 1.00 93.38 176 LEU A O 1
ATOM 1465 N N . THR A 1 177 ? -13.746 -5.456 7.605 1.00 90.25 177 THR A N 1
ATOM 1466 C CA . THR A 1 177 ? -13.411 -5.449 9.036 1.00 90.25 177 THR A CA 1
ATOM 1467 C C . THR A 1 177 ? -14.361 -4.587 9.852 1.00 90.25 177 THR A C 1
ATOM 1469 O O . THR A 1 177 ? -14.964 -3.639 9.361 1.00 90.25 177 THR A O 1
ATOM 1472 N N . ASN A 1 178 ? -14.455 -4.852 11.153 1.00 83.94 178 ASN A N 1
ATOM 1473 C CA . ASN A 1 178 ? -15.180 -3.988 12.095 1.00 83.94 178 ASN A CA 1
ATOM 1474 C C . ASN A 1 178 ? -14.299 -2.860 12.661 1.00 83.94 178 ASN A C 1
ATOM 1476 O O . ASN A 1 178 ? -14.640 -2.246 13.665 1.00 83.94 178 ASN A O 1
ATOM 1480 N N . ALA A 1 179 ? -13.174 -2.568 12.001 1.00 78.88 179 ALA A N 1
ATOM 1481 C CA . ALA A 1 179 ? -12.210 -1.533 12.377 1.00 78.88 179 ALA A CA 1
ATOM 1482 C C . ALA A 1 179 ? -12.762 -0.094 12.290 1.00 78.88 179 ALA A C 1
ATOM 1484 O O . ALA A 1 179 ? -12.103 0.868 12.697 1.00 78.88 179 ALA A O 1
ATOM 1485 N N . VAL A 1 180 ? -13.945 0.068 11.692 1.00 84.38 180 VAL A N 1
ATOM 1486 C CA . VAL A 1 180 ? -14.527 1.349 11.287 1.00 84.38 180 VAL A CA 1
ATOM 1487 C C . VAL A 1 180 ? -15.977 1.399 11.755 1.00 84.38 180 VAL A C 1
ATOM 1489 O O . VAL A 1 180 ? -16.733 0.454 11.512 1.00 84.38 180 VAL A O 1
ATOM 1492 N N . SER A 1 181 ? -16.389 2.506 12.379 1.00 85.88 181 SER A N 1
ATOM 1493 C CA . SER A 1 181 ? -17.800 2.726 12.715 1.00 85.88 181 SER A CA 1
ATOM 1494 C C . SER A 1 181 ? -18.664 2.762 11.450 1.00 85.88 181 SER A C 1
ATOM 1496 O O . SER A 1 181 ? -18.209 3.185 10.388 1.00 85.88 181 SER A O 1
ATOM 1498 N N . ILE A 1 182 ? -19.928 2.343 11.554 1.00 85.62 182 ILE A N 1
ATOM 1499 C CA . ILE A 1 182 ? -20.861 2.297 10.412 1.00 85.62 182 ILE A CA 1
ATOM 1500 C C . ILE A 1 182 ? -20.980 3.671 9.734 1.00 85.62 182 ILE A C 1
ATOM 1502 O O . ILE A 1 182 ? -20.983 3.759 8.506 1.00 85.62 182 ILE A O 1
ATOM 1506 N N . GLU A 1 183 ? -21.026 4.745 10.522 1.00 86.88 183 GLU A N 1
ATOM 1507 C CA . GLU A 1 183 ? -21.071 6.119 10.019 1.00 86.88 183 GLU A CA 1
ATOM 1508 C C . GLU A 1 183 ? -19.813 6.481 9.214 1.00 86.88 183 GLU A C 1
ATOM 1510 O O . GLU A 1 183 ? -19.913 6.951 8.078 1.00 86.88 183 GLU A O 1
ATOM 1515 N N . ASN A 1 184 ? -18.622 6.174 9.742 1.00 88.00 184 ASN A N 1
ATOM 1516 C CA . ASN A 1 184 ? -17.371 6.414 9.026 1.00 88.00 184 ASN A CA 1
ATOM 1517 C C . ASN A 1 184 ? -17.245 5.536 7.777 1.00 88.00 184 ASN A C 1
ATOM 1519 O O . ASN A 1 184 ? -16.771 6.034 6.758 1.00 88.00 184 ASN A O 1
ATOM 1523 N N . LYS A 1 185 ? -17.710 4.277 7.805 1.00 88.88 185 LYS A N 1
ATOM 1524 C CA . LYS A 1 185 ? -17.753 3.418 6.608 1.00 88.88 185 LYS A CA 1
ATOM 1525 C C . LYS A 1 185 ? -18.583 4.069 5.509 1.00 88.88 185 LYS A C 1
ATOM 1527 O O . LYS A 1 185 ? -18.089 4.222 4.396 1.00 88.88 185 LYS A O 1
ATOM 1532 N N . LYS A 1 186 ? -19.809 4.507 5.822 1.00 89.50 186 LYS A N 1
ATOM 1533 C CA . LYS A 1 186 ? -20.678 5.201 4.856 1.00 89.50 186 LYS A CA 1
ATOM 1534 C C . LYS A 1 186 ? -19.986 6.435 4.281 1.00 89.50 186 LYS A C 1
ATOM 1536 O O . LYS A 1 186 ? -19.935 6.585 3.065 1.00 89.50 186 LYS A O 1
ATOM 1541 N N . ARG A 1 187 ? -19.394 7.275 5.137 1.00 90.81 187 ARG A N 1
ATOM 1542 C CA . ARG A 1 187 ? -18.677 8.483 4.706 1.00 90.81 187 ARG A CA 1
ATOM 1543 C C . ARG A 1 187 ? -17.493 8.165 3.790 1.00 90.81 187 ARG A C 1
ATOM 1545 O O . ARG A 1 187 ? -17.334 8.825 2.769 1.00 90.81 187 ARG A O 1
ATOM 1552 N N . ILE A 1 188 ? -16.687 7.156 4.134 1.00 92.44 188 ILE A N 1
ATOM 1553 C CA . ILE A 1 188 ? -15.555 6.699 3.317 1.00 92.44 188 ILE A CA 1
ATOM 1554 C C . ILE A 1 188 ? -16.042 6.231 1.948 1.00 92.44 188 ILE A C 1
ATOM 1556 O O . ILE A 1 188 ? -15.503 6.663 0.932 1.00 92.44 188 ILE A O 1
ATOM 1560 N N . ILE A 1 189 ? -17.072 5.385 1.916 1.00 92.69 189 ILE A N 1
ATOM 1561 C CA . ILE A 1 189 ? -17.601 4.802 0.683 1.00 92.69 189 ILE A CA 1
ATOM 1562 C C . ILE A 1 189 ? -18.198 5.893 -0.215 1.00 92.69 189 ILE A C 1
ATOM 1564 O O . ILE A 1 189 ? -17.819 5.975 -1.378 1.00 92.69 189 ILE A O 1
ATOM 1568 N N . VAL A 1 190 ? -19.049 6.778 0.315 1.00 93.50 190 VAL A N 1
ATOM 1569 C CA . VAL A 1 190 ? -19.656 7.875 -0.463 1.00 93.50 190 VAL A CA 1
ATOM 1570 C C . VAL A 1 190 ? -18.588 8.810 -1.026 1.00 93.50 190 VAL A C 1
ATOM 1572 O O . VAL A 1 190 ? -18.590 9.092 -2.221 1.00 93.50 190 VAL A O 1
ATOM 1575 N N . PHE A 1 191 ? -17.634 9.246 -0.196 1.00 94.31 191 PHE A N 1
ATOM 1576 C CA . PHE A 1 191 ? -16.534 10.095 -0.657 1.00 94.31 191 PHE A CA 1
ATOM 1577 C C . PHE A 1 191 ? -15.717 9.411 -1.761 1.00 94.31 191 PHE A C 1
ATOM 1579 O O . PHE A 1 191 ? -15.378 10.034 -2.764 1.00 94.31 191 PHE A O 1
ATOM 1586 N N . SER A 1 192 ? -15.459 8.111 -1.603 1.00 93.38 192 SER A N 1
ATOM 1587 C CA . SER A 1 192 ? -14.729 7.314 -2.588 1.00 93.38 192 SER A CA 1
ATOM 1588 C C . SER A 1 192 ? -15.506 7.170 -3.903 1.00 93.38 192 SER A C 1
ATOM 1590 O O . SER A 1 192 ? -14.927 7.315 -4.971 1.00 93.38 192 SER A O 1
ATOM 1592 N N . MET A 1 193 ? -16.826 6.963 -3.862 1.00 93.88 193 MET A N 1
ATOM 1593 C CA . MET A 1 193 ? -17.646 6.929 -5.079 1.00 93.88 193 MET A CA 1
ATOM 1594 C C . MET A 1 193 ? -17.610 8.262 -5.828 1.00 93.88 193 MET A C 1
ATOM 1596 O O . MET A 1 193 ? -17.461 8.266 -7.048 1.00 93.88 193 MET A O 1
ATOM 1600 N N . ILE A 1 194 ? -17.708 9.384 -5.109 1.00 95.19 194 ILE A N 1
ATOM 1601 C CA . ILE A 1 194 ? -17.661 10.722 -5.711 1.00 95.19 194 ILE A CA 1
ATOM 1602 C C . ILE A 1 194 ? -16.310 10.935 -6.395 1.00 95.19 194 ILE A C 1
ATOM 1604 O O . ILE A 1 194 ? -16.274 11.279 -7.575 1.00 95.19 194 ILE A O 1
ATOM 1608 N N . ILE A 1 195 ? -15.200 10.680 -5.692 1.00 94.19 195 ILE A N 1
ATOM 1609 C CA . ILE A 1 195 ? -13.866 10.908 -6.258 1.00 94.19 195 ILE A CA 1
ATOM 1610 C C . ILE A 1 195 ? -13.592 9.980 -7.447 1.00 94.19 195 ILE A C 1
ATOM 1612 O O . ILE A 1 195 ? -13.161 10.463 -8.487 1.00 94.19 195 ILE A O 1
ATOM 1616 N N . PHE A 1 196 ? -13.929 8.686 -7.369 1.00 93.19 196 PHE A N 1
ATOM 1617 C CA . PHE A 1 196 ? -13.752 7.772 -8.503 1.00 93.19 196 PHE A CA 1
ATOM 1618 C C . PHE A 1 196 ? -14.651 8.119 -9.691 1.00 93.19 196 PHE A C 1
ATOM 1620 O O . PHE A 1 196 ? -14.217 7.954 -10.829 1.00 93.19 196 PHE A O 1
ATOM 1627 N N . SER A 1 197 ? -15.857 8.646 -9.461 1.00 92.94 197 SER A N 1
ATOM 1628 C CA . SER A 1 197 ? -16.721 9.128 -10.547 1.00 92.94 197 SER A CA 1
ATOM 1629 C C . SER A 1 197 ? -16.092 10.324 -11.261 1.00 92.94 197 SER A C 1
ATOM 1631 O O . SER A 1 197 ? -16.011 10.326 -12.486 1.00 92.94 197 SER A O 1
ATOM 1633 N N . ILE A 1 198 ? -15.576 11.300 -10.504 1.00 93.44 198 ILE A N 1
ATOM 1634 C CA . ILE A 1 198 ? -14.882 12.471 -11.059 1.00 93.44 198 ILE A CA 1
ATOM 1635 C C . ILE A 1 198 ? -13.655 12.034 -11.868 1.00 93.44 198 ILE A C 1
ATOM 1637 O O . ILE A 1 198 ? -13.491 12.463 -13.008 1.00 93.44 198 ILE A O 1
ATOM 1641 N N . LEU A 1 199 ? -12.824 11.147 -11.311 1.00 92.25 199 LEU A N 1
ATOM 1642 C CA . LEU A 1 199 ? -11.632 10.641 -11.995 1.00 92.25 199 LEU A CA 1
ATOM 1643 C C . LEU A 1 199 ? -11.987 9.848 -13.256 1.00 92.25 199 LEU A C 1
ATOM 1645 O O . LEU A 1 199 ? -11.324 10.005 -14.271 1.00 92.25 199 LEU A O 1
ATOM 1649 N N . SER A 1 200 ? -13.056 9.050 -13.226 1.00 90.25 200 SER A N 1
ATOM 1650 C CA . SER A 1 200 ? -13.509 8.294 -14.401 1.00 90.25 200 SER A CA 1
ATOM 1651 C C . SER A 1 200 ? -13.997 9.220 -15.516 1.00 90.25 200 SER A C 1
ATOM 1653 O O . SER A 1 200 ? -13.664 9.004 -16.678 1.00 90.25 200 SER A O 1
ATOM 1655 N N . ILE A 1 201 ? -14.749 10.274 -15.173 1.00 92.75 201 ILE A N 1
ATOM 1656 C CA . ILE A 1 201 ? -15.188 11.293 -16.137 1.00 92.75 201 ILE A CA 1
ATOM 1657 C C . ILE A 1 201 ? -13.973 12.003 -16.741 1.00 92.75 201 ILE A C 1
ATOM 1659 O O . ILE A 1 201 ? -13.886 12.113 -17.961 1.00 92.75 201 ILE A O 1
ATOM 1663 N N . TYR A 1 202 ? -13.019 12.428 -15.906 1.00 92.94 202 TYR A N 1
ATOM 1664 C CA . TYR A 1 202 ? -11.767 13.032 -16.365 1.00 92.94 202 TYR A CA 1
ATOM 1665 C C . TYR A 1 202 ? -11.021 12.111 -17.338 1.00 92.94 202 TYR A C 1
ATOM 1667 O O . TYR A 1 202 ? -10.688 12.533 -18.444 1.00 92.94 202 TYR A O 1
ATOM 1675 N N . SER A 1 203 ? -10.834 10.838 -16.973 1.00 90.31 203 SER A N 1
ATOM 1676 C CA . SER A 1 203 ? -10.163 9.856 -17.825 1.00 90.31 203 SER A CA 1
ATOM 1677 C C . SER A 1 203 ? -10.855 9.682 -19.177 1.00 90.31 203 SER A C 1
ATOM 1679 O O . SER A 1 203 ? -10.179 9.576 -20.193 1.00 90.31 203 SER A O 1
ATOM 1681 N N . VAL A 1 204 ? -12.192 9.667 -19.218 1.00 91.38 204 VAL A N 1
ATOM 1682 C CA . VAL A 1 204 ? -12.954 9.537 -20.473 1.00 91.38 204 VAL A CA 1
ATOM 1683 C C . VAL A 1 204 ? -12.839 10.786 -21.347 1.00 91.38 204 VAL A C 1
ATOM 1685 O O . VAL A 1 204 ? -12.802 10.656 -22.568 1.00 91.38 204 VAL A O 1
ATOM 1688 N N . ILE A 1 205 ? -12.798 11.981 -20.749 1.00 90.69 205 ILE A N 1
ATOM 1689 C CA . ILE A 1 205 ? -12.642 13.242 -21.489 1.00 90.69 205 ILE A CA 1
ATOM 1690 C C . ILE A 1 205 ? -11.244 13.332 -22.099 1.00 90.69 205 ILE A C 1
ATOM 1692 O O . ILE A 1 205 ? -11.127 13.664 -23.270 1.00 90.69 205 ILE A O 1
ATOM 1696 N N . GLN A 1 206 ? -10.209 13.013 -21.323 1.00 88.00 206 GLN A N 1
ATOM 1697 C CA . GLN A 1 206 ? -8.815 13.165 -21.743 1.00 88.00 206 GLN A CA 1
ATOM 1698 C C . GLN A 1 206 ? -8.348 12.064 -22.709 1.00 88.00 206 GLN A C 1
ATOM 1700 O O . GLN A 1 206 ? -7.416 12.271 -23.477 1.00 88.00 206 GLN A O 1
ATOM 1705 N N . PHE A 1 207 ? -8.974 10.885 -22.664 1.00 78.12 207 PHE A N 1
ATOM 1706 C CA . PHE A 1 207 ? -8.649 9.775 -23.564 1.00 78.12 207 PHE A CA 1
ATOM 1707 C C . PHE A 1 207 ? -9.243 9.935 -24.979 1.00 78.12 207 PHE A C 1
ATOM 1709 O O . PHE A 1 207 ? -8.906 9.154 -25.868 1.00 78.12 207 PHE A O 1
ATOM 1716 N N . ARG A 1 208 ? -10.150 10.898 -25.187 1.00 61.50 208 ARG A N 1
ATOM 1717 C CA . ARG A 1 208 ? -10.692 11.240 -26.512 1.00 61.50 208 ARG A CA 1
ATOM 1718 C C . ARG A 1 208 ? -9.782 12.216 -27.240 1.0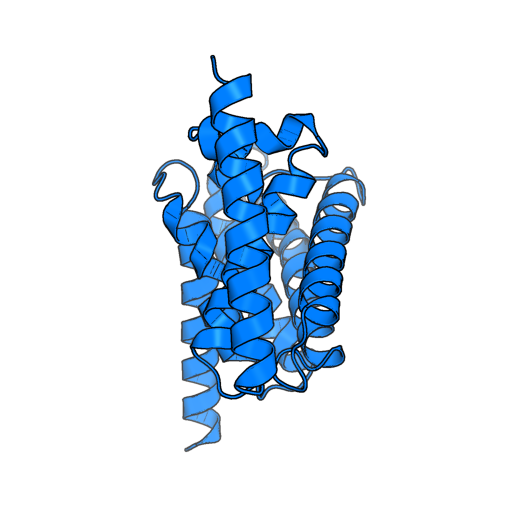0 61.50 208 ARG A C 1
ATOM 1720 O O . ARG A 1 208 ? -9.640 12.023 -28.465 1.00 61.50 208 ARG A O 1
#

Sequence (208 aa):
MKIFLRIFSNLALALASGLMFEYAFVPNKLFFFIFFAFVPLLFAIEKEKPLSAFFYGWLTGFVFFIFHYYWLTTIWGMKFVLILVLYIAVYYGVFALILRMLKVNENVS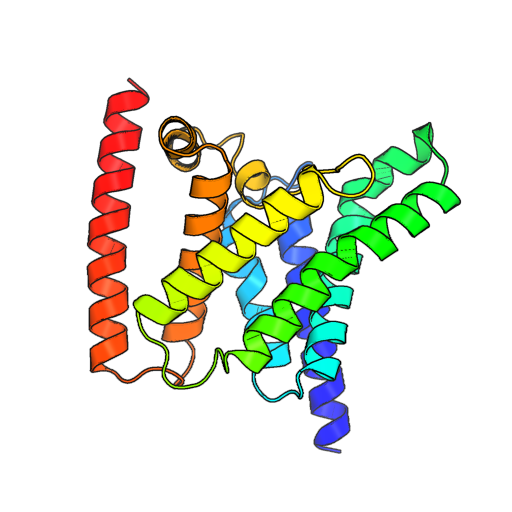LKKIFTICTIWVIGEWLRGHILGGYSTGSLAHALFEKPLLIQISDLGGFYLVSFFVLWINLIIYSILTNAVSIENKKRIIVFSMIIFSILSIYSVIQFR

Foldseek 3Di:
DVVVVLLVQLLVLLLQLLVLLQCLAPPNLPVVSLLASCLSLCVSLLPHALQVQLVSQLSSQLSNQCNVCVVCCVPPNDVVSNVVSSVRSSLRSVLSSVCVVLSLLAADAPVSLLVSLVSNLVSLVCQQPPPVGDNPSQSLNSCPVPQLLNVCCVVPHSSVSSSVSSSSNSLVNVVVHPNYDPVRNVVSVVVNVVVVVVSNVVSVVVVD

Secondary structure (DSSP, 8-state):
-HHHHHHHHHHHHHHHHHHHHHHHSTTT--GGGGGTTHHHHHHHHTTS-HHHHHHHHHHHHHHHHHHHTGGGHHHHHHHHHHHHHHHHHHHHHHHHHHHHHTTTTSS--HHHHHHHHHHHHHHHHHHTTGGG---TT-GGGGGTT-HHHHTTHHHHHHHHHHHHHHHHHHHHHHHHSSSS-HHHHHHHHHHHHHHHHHHHHHHHHHT-

Radius of gyration: 17.12 Å; chains: 1; bounding box: 45×40×46 Å